Protein AF-Q7VMK7-F1 (afdb_monomer_lite)

Organism: Haemophilus ducreyi (strain 35000HP / ATCC 700724) (NCBI:txid233412)

Structure (mmCIF, N/CA/C/O backbone):
data_AF-Q7VMK7-F1
#
_entry.id   AF-Q7VMK7-F1
#
loop_
_atom_site.group_PDB
_atom_site.id
_atom_site.type_symbol
_atom_site.label_atom_id
_atom_site.label_alt_id
_atom_site.label_comp_id
_atom_site.label_asym_id
_atom_site.label_entity_id
_atom_site.label_seq_id
_atom_site.pdbx_PDB_ins_code
_atom_site.Cartn_x
_atom_site.Cartn_y
_atom_site.Cartn_z
_atom_site.occupancy
_atom_site.B_iso_or_equiv
_atom_site.auth_seq_id
_atom_site.auth_comp_id
_atom_site.auth_asym_id
_atom_site.auth_atom_id
_atom_site.pdbx_PDB_model_num
ATOM 1 N N . MET A 1 1 ? -11.223 -64.611 14.463 1.00 38.47 1 MET A N 1
ATOM 2 C CA . MET A 1 1 ? -10.515 -63.873 13.397 1.00 38.47 1 MET A CA 1
ATOM 3 C C . MET A 1 1 ? -10.892 -62.406 13.577 1.00 38.47 1 MET A C 1
ATOM 5 O O . MET A 1 1 ? -11.917 -61.985 13.067 1.00 38.47 1 MET A O 1
ATOM 9 N N . ASN A 1 2 ? -10.177 -61.688 14.452 1.00 36.56 2 ASN A N 1
ATOM 10 C CA . ASN A 1 2 ? -10.512 -60.306 14.821 1.00 36.56 2 ASN A CA 1
ATOM 11 C C . ASN A 1 2 ? -9.722 -59.344 13.937 1.00 36.56 2 ASN A C 1
ATOM 13 O O . ASN A 1 2 ? -8.493 -59.377 13.936 1.00 36.56 2 ASN A O 1
ATOM 17 N N . MET A 1 3 ? -10.445 -58.519 13.182 1.00 40.03 3 MET A N 1
ATOM 18 C CA . MET A 1 3 ? -9.878 -57.460 12.356 1.00 40.03 3 MET A CA 1
ATOM 19 C C . MET A 1 3 ? -9.396 -56.307 13.244 1.00 40.03 3 MET A C 1
ATOM 21 O O . MET A 1 3 ? -10.090 -55.886 14.168 1.00 40.03 3 MET A O 1
ATOM 25 N N . ILE A 1 4 ? -8.179 -55.840 12.978 1.00 44.00 4 ILE A N 1
ATOM 26 C CA . ILE A 1 4 ? -7.500 -54.766 13.705 1.00 44.00 4 ILE A CA 1
ATOM 27 C C . ILE A 1 4 ? -8.109 -53.423 13.272 1.00 44.00 4 ILE A C 1
ATOM 29 O O . ILE A 1 4 ? -8.175 -53.124 12.082 1.00 44.00 4 ILE A O 1
ATOM 33 N N . ASN A 1 5 ? -8.569 -52.639 14.252 1.00 46.84 5 ASN A N 1
ATOM 34 C CA . ASN A 1 5 ? -9.100 -51.284 14.084 1.00 46.84 5 ASN A CA 1
ATOM 35 C C . ASN A 1 5 ? -8.039 -50.321 13.515 1.00 46.84 5 ASN A C 1
ATOM 37 O O . ASN A 1 5 ? -6.875 -50.420 13.910 1.00 46.84 5 ASN A O 1
ATOM 41 N N . PRO A 1 6 ? -8.423 -49.336 12.678 1.00 48.19 6 PRO A N 1
ATOM 42 C CA . PRO A 1 6 ? -7.522 -48.259 12.297 1.00 48.19 6 PRO A CA 1
ATOM 43 C C . PRO A 1 6 ? -7.157 -47.454 13.546 1.00 48.19 6 PRO A C 1
ATOM 45 O O . PRO A 1 6 ? -8.021 -47.004 14.301 1.00 48.19 6 PRO A O 1
ATOM 48 N N . THR A 1 7 ? -5.859 -47.311 13.780 1.00 47.84 7 THR A N 1
ATOM 49 C CA . THR A 1 7 ? -5.267 -46.509 14.846 1.00 47.84 7 THR A CA 1
ATOM 50 C C . THR A 1 7 ? -5.794 -45.077 14.749 1.00 47.84 7 THR A C 1
ATOM 52 O O . THR A 1 7 ? -5.353 -44.296 13.909 1.00 47.84 7 THR A O 1
ATOM 55 N N . GLN A 1 8 ? -6.750 -44.721 15.612 1.00 54.94 8 GLN A N 1
ATOM 56 C CA . GLN A 1 8 ? -7.053 -43.326 15.917 1.00 54.94 8 GLN A CA 1
ATOM 57 C C . GLN A 1 8 ? -5.751 -42.683 16.397 1.00 54.94 8 GLN A C 1
ATOM 59 O O . GLN A 1 8 ? -5.203 -43.087 17.426 1.00 54.94 8 GLN A O 1
ATOM 64 N N . LEU A 1 9 ? -5.241 -41.713 15.637 1.00 48.72 9 LEU A N 1
ATOM 65 C CA . LEU A 1 9 ? -4.178 -40.827 16.093 1.00 48.72 9 LEU A CA 1
ATOM 66 C C . LEU A 1 9 ? -4.664 -40.173 17.391 1.00 48.72 9 LEU A C 1
ATOM 68 O O . LEU A 1 9 ? -5.548 -39.320 17.379 1.00 48.72 9 LEU A O 1
ATOM 72 N N . LYS A 1 10 ? -4.133 -40.627 18.529 1.00 48.53 10 LYS A N 1
ATOM 73 C CA . LYS A 1 10 ? -4.279 -39.918 19.798 1.00 48.53 10 LYS A CA 1
ATOM 74 C C . LYS A 1 10 ? -3.411 -38.675 19.703 1.00 48.53 10 LYS A C 1
ATOM 76 O O . LYS A 1 10 ? -2.210 -38.729 19.956 1.00 48.53 10 LYS A O 1
ATOM 81 N N . GLU A 1 11 ? -4.020 -37.574 19.294 1.00 57.44 11 GLU A N 1
ATOM 82 C CA . GLU A 1 11 ? -3.407 -36.264 19.431 1.00 57.44 11 GLU A CA 1
ATOM 83 C C . GLU A 1 11 ? -3.288 -35.943 20.924 1.00 57.44 11 GLU A C 1
ATOM 85 O O . GLU A 1 11 ? -4.256 -36.026 21.685 1.00 57.44 11 GLU A O 1
ATOM 90 N N . ASN A 1 12 ? -2.072 -35.630 21.362 1.00 62.25 12 ASN A N 1
ATOM 91 C CA . ASN A 1 12 ? -1.828 -35.153 22.715 1.00 62.25 12 ASN A CA 1
ATOM 92 C C . ASN A 1 12 ? -2.209 -33.670 22.802 1.00 62.25 12 ASN A C 1
ATOM 94 O O . ASN A 1 12 ? -1.981 -32.907 21.864 1.00 62.25 12 ASN A O 1
ATOM 98 N N . GLY A 1 13 ? -2.754 -33.255 23.947 1.00 42.34 13 GLY A N 1
ATOM 99 C CA . GLY A 1 13 ? -3.091 -31.855 24.196 1.00 42.34 13 GLY A CA 1
ATOM 100 C C . GLY A 1 13 ? -1.842 -30.971 24.236 1.00 42.34 13 GLY A C 1
ATOM 101 O O . GLY A 1 13 ? -0.972 -31.158 25.084 1.00 42.34 13 GLY A O 1
ATOM 102 N N . LEU A 1 14 ? -1.772 -29.993 23.334 1.00 60.25 14 LEU A N 1
ATOM 103 C CA . LEU A 1 14 ? -0.788 -28.912 23.341 1.00 60.25 14 LEU A CA 1
ATOM 104 C C . LEU A 1 14 ? -1.391 -27.699 24.064 1.00 60.25 14 LEU A C 1
ATOM 106 O O . LEU A 1 14 ? -2.393 -27.148 23.615 1.00 60.25 14 LEU A O 1
ATOM 110 N N . LEU A 1 15 ? -0.769 -27.258 25.159 1.00 43.56 15 LEU A N 1
ATOM 111 C CA . LEU A 1 15 ? -1.091 -25.983 25.805 1.00 43.56 15 LEU A CA 1
ATOM 112 C C . LEU A 1 15 ? -0.065 -24.929 25.377 1.00 43.56 15 LEU A C 1
ATOM 114 O O . LEU A 1 15 ? 1.077 -24.933 25.834 1.00 43.56 15 LEU A O 1
ATOM 118 N N . PHE A 1 16 ? -0.477 -24.031 24.484 1.00 66.06 16 PHE A N 1
ATOM 119 C CA . PHE A 1 16 ? 0.299 -22.858 24.087 1.00 66.06 16 PHE A CA 1
ATOM 120 C C . PHE A 1 16 ? -0.103 -21.661 24.959 1.00 66.06 16 PHE A C 1
ATOM 122 O O . PHE A 1 16 ? -1.234 -21.192 24.884 1.00 66.06 16 PHE A O 1
ATOM 129 N N . PHE A 1 17 ? 0.825 -21.168 25.784 1.00 61.97 17 PHE A N 1
ATOM 130 C CA . PHE A 1 17 ? 0.634 -19.998 26.660 1.00 61.97 1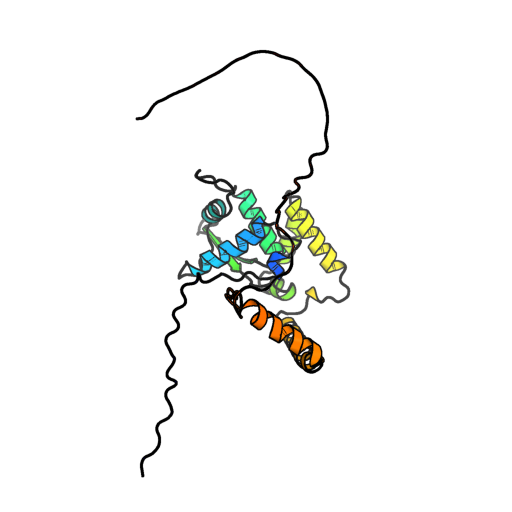7 PHE A CA 1
ATOM 131 C C . PHE A 1 17 ? 1.268 -18.710 26.101 1.00 61.97 17 PHE A C 1
ATOM 133 O O . PHE A 1 17 ? 1.400 -17.719 26.816 1.00 61.97 17 PHE A O 1
ATOM 140 N N . GLY A 1 18 ? 1.713 -18.724 24.842 1.00 66.25 18 GLY A N 1
ATOM 141 C CA . GLY A 1 18 ? 2.251 -17.541 24.177 1.00 66.25 18 GLY A CA 1
ATOM 142 C C . GLY A 1 18 ? 1.147 -16.677 23.568 1.00 66.25 18 GLY A C 1
ATOM 143 O O . GLY A 1 18 ? 0.042 -17.146 23.300 1.00 66.25 18 GLY A O 1
ATOM 144 N N . ASN A 1 19 ? 1.454 -15.413 23.289 1.00 66.44 19 ASN A N 1
ATOM 145 C CA . ASN A 1 19 ? 0.594 -14.610 22.426 1.00 66.44 19 ASN A CA 1
ATOM 146 C C . ASN A 1 19 ? 0.727 -15.116 20.984 1.00 66.44 19 ASN A C 1
ATOM 148 O O . ASN A 1 19 ? 1.837 -15.335 20.494 1.00 66.44 19 ASN A O 1
ATOM 152 N N . GLN A 1 20 ? -0.397 -15.287 20.289 1.00 64.12 20 GLN A N 1
ATOM 153 C CA . GLN A 1 20 ? -0.374 -15.507 18.847 1.00 64.12 20 GLN A CA 1
ATOM 154 C C . GLN A 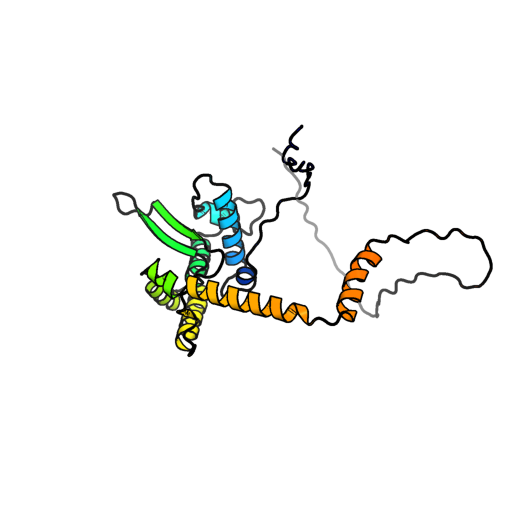1 20 ? 0.180 -14.242 18.184 1.00 64.12 20 GLN A C 1
ATOM 156 O O . GLN A 1 20 ? -0.415 -13.169 18.280 1.00 64.12 20 GLN A O 1
ATOM 161 N N . HIS A 1 21 ? 1.341 -14.356 17.544 1.00 68.38 21 HIS A N 1
ATOM 162 C CA . HIS A 1 21 ? 1.949 -13.231 16.847 1.00 68.38 21 HIS A CA 1
ATOM 163 C C . HIS A 1 21 ? 1.364 -13.093 15.446 1.00 68.38 21 HIS A C 1
ATOM 165 O O . HIS A 1 21 ? 1.258 -14.062 14.692 1.00 68.38 21 HIS A O 1
ATOM 171 N N . GLU A 1 22 ? 1.029 -11.861 15.084 1.00 72.06 22 GLU A N 1
ATOM 172 C CA . GLU A 1 22 ? 0.720 -11.517 13.707 1.00 72.06 22 GLU A CA 1
ATOM 173 C C . GLU A 1 22 ? 2.005 -11.463 12.884 1.00 72.06 22 GLU A C 1
ATOM 175 O O . GLU A 1 22 ? 2.965 -10.781 13.244 1.00 72.06 22 GLU A O 1
ATOM 180 N N . THR A 1 23 ? 2.025 -12.174 11.757 1.00 82.19 23 THR A N 1
ATOM 181 C CA . THR A 1 23 ? 3.134 -12.093 10.806 1.00 82.19 23 THR A CA 1
ATOM 182 C C . THR A 1 23 ? 2.927 -10.932 9.840 1.00 82.19 23 THR A C 1
ATOM 184 O O . THR A 1 23 ? 1.817 -10.662 9.355 1.00 82.19 23 THR A O 1
ATOM 187 N N . VAL A 1 24 ? 4.031 -10.252 9.540 1.00 87.25 24 VAL A N 1
ATOM 188 C CA . VAL A 1 24 ? 4.088 -9.127 8.608 1.00 87.25 24 VAL A CA 1
ATOM 189 C C . VAL A 1 24 ? 4.942 -9.537 7.408 1.00 87.25 24 VAL A C 1
ATOM 191 O O . VAL A 1 24 ? 6.021 -10.095 7.617 1.00 87.25 24 VAL A O 1
ATOM 194 N N . PRO A 1 25 ? 4.505 -9.274 6.163 1.00 92.62 25 PRO A N 1
ATOM 195 C CA . PRO A 1 25 ? 5.301 -9.580 4.984 1.00 92.62 25 PRO A CA 1
ATOM 196 C C . PRO A 1 25 ? 6.658 -8.879 5.045 1.00 92.62 25 PRO A C 1
ATOM 198 O O . PRO A 1 25 ? 6.736 -7.657 5.180 1.00 92.62 25 PRO A O 1
ATOM 201 N N . THR A 1 26 ? 7.745 -9.633 4.888 1.00 92.12 26 THR A N 1
ATOM 202 C CA . THR A 1 26 ? 9.109 -9.083 4.867 1.00 92.12 26 THR A CA 1
ATOM 203 C C . THR A 1 26 ? 9.252 -7.995 3.801 1.00 92.12 26 THR A C 1
ATOM 205 O O . THR A 1 26 ? 9.859 -6.955 4.043 1.00 92.12 26 THR A O 1
ATOM 208 N N . ARG A 1 27 ? 8.604 -8.181 2.643 1.00 93.25 27 ARG A N 1
ATOM 209 C CA . ARG A 1 27 ? 8.592 -7.196 1.557 1.00 93.25 27 ARG A CA 1
ATOM 210 C C . ARG A 1 27 ? 7.919 -5.879 1.952 1.00 93.25 27 ARG A C 1
ATOM 212 O O . ARG A 1 27 ? 8.389 -4.839 1.518 1.00 93.25 27 ARG A O 1
ATOM 219 N N . LEU A 1 28 ? 6.890 -5.902 2.806 1.00 95.88 28 LEU A N 1
ATOM 220 C CA . LEU A 1 28 ? 6.255 -4.686 3.334 1.00 95.88 28 LEU A CA 1
ATOM 221 C C . LEU A 1 28 ? 7.228 -3.922 4.235 1.00 95.88 28 LEU A C 1
ATOM 223 O O . LEU A 1 28 ? 7.352 -2.702 4.137 1.00 95.88 28 LEU A O 1
ATOM 227 N N . LEU A 1 29 ? 7.934 -4.642 5.114 1.00 94.06 29 LEU A N 1
ATOM 228 C CA . LEU A 1 29 ? 8.892 -4.049 6.051 1.00 94.06 29 LEU A CA 1
ATOM 229 C C . LEU A 1 29 ? 10.021 -3.318 5.315 1.00 94.06 29 LEU A C 1
ATOM 231 O O . LEU A 1 29 ? 10.412 -2.222 5.727 1.00 94.06 29 LEU A O 1
ATOM 235 N N . PHE A 1 30 ? 10.483 -3.884 4.200 1.00 94.56 30 PHE A N 1
ATOM 236 C CA . PHE A 1 30 ? 11.569 -3.334 3.387 1.00 94.56 30 PHE A CA 1
ATOM 237 C C . PHE A 1 30 ? 11.114 -2.535 2.165 1.00 94.56 30 PHE A C 1
ATOM 239 O O . PHE A 1 30 ? 11.966 -2.095 1.400 1.00 94.56 30 PHE A O 1
ATOM 246 N N . ASP A 1 31 ? 9.812 -2.298 1.985 1.00 95.38 31 ASP A N 1
ATOM 247 C CA . ASP A 1 31 ? 9.329 -1.467 0.884 1.00 95.38 31 ASP A CA 1
ATOM 248 C C . ASP A 1 31 ? 9.877 -0.033 1.050 1.00 95.38 31 ASP A C 1
ATOM 250 O O . ASP A 1 31 ? 9.579 0.614 2.071 1.00 95.38 31 ASP A O 1
ATOM 254 N N . PRO A 1 32 ? 10.711 0.462 0.112 1.00 94.38 32 PRO A N 1
ATOM 255 C CA . PRO A 1 32 ? 11.332 1.778 0.222 1.00 94.38 32 PRO A CA 1
ATOM 256 C C . PRO A 1 32 ? 10.348 2.917 -0.081 1.00 94.38 32 PRO A C 1
ATOM 258 O O . PRO A 1 32 ? 10.617 4.063 0.274 1.00 94.38 32 PRO A O 1
ATOM 261 N N . TYR A 1 33 ? 9.205 2.620 -0.706 1.00 96.25 33 TYR A N 1
ATOM 262 C CA . TYR A 1 33 ? 8.181 3.601 -1.071 1.00 96.25 33 TYR A CA 1
ATOM 263 C C . TYR A 1 33 ? 7.172 3.850 0.050 1.00 96.25 33 TYR A C 1
ATOM 265 O O . TYR A 1 33 ? 6.413 4.823 0.014 1.00 96.25 33 TYR A O 1
ATOM 273 N N . LEU A 1 34 ? 7.158 2.985 1.067 1.00 97.62 34 LEU A N 1
ATOM 274 C CA . LEU A 1 34 ? 6.267 3.102 2.210 1.00 97.62 34 LEU A CA 1
ATOM 275 C C . LEU A 1 34 ? 6.935 3.801 3.393 1.00 97.62 34 LEU A C 1
ATOM 277 O O . LEU A 1 34 ? 8.003 3.417 3.872 1.00 97.62 34 LEU A O 1
ATOM 281 N N . THR A 1 35 ? 6.224 4.777 3.957 1.00 96.62 35 THR A N 1
ATOM 282 C CA . THR A 1 35 ? 6.576 5.351 5.262 1.00 96.62 35 THR A CA 1
ATOM 283 C C . THR A 1 35 ? 6.350 4.332 6.382 1.00 96.62 35 THR A C 1
ATOM 285 O O . THR A 1 35 ? 5.517 3.431 6.255 1.00 96.62 35 THR A O 1
ATOM 288 N N . SER A 1 36 ? 7.008 4.513 7.533 1.00 96.06 36 SER A N 1
ATOM 289 C CA . SER A 1 36 ? 6.755 3.690 8.731 1.00 96.06 36 SER A CA 1
ATOM 290 C C . SER A 1 36 ? 5.274 3.678 9.120 1.00 96.06 36 SER A C 1
ATOM 292 O O . SER A 1 36 ? 4.737 2.644 9.506 1.00 96.06 36 SER A O 1
ATOM 294 N N . ARG A 1 37 ? 4.582 4.809 8.929 1.00 96.06 37 ARG A N 1
ATOM 295 C CA . ARG A 1 37 ? 3.141 4.921 9.168 1.00 96.06 37 ARG A CA 1
ATOM 296 C C . ARG A 1 37 ? 2.320 4.082 8.198 1.00 96.06 37 ARG A C 1
ATOM 298 O O . ARG A 1 37 ? 1.362 3.457 8.628 1.00 96.06 37 ARG A O 1
ATOM 305 N N . ALA A 1 38 ? 2.681 4.041 6.916 1.00 97.38 38 ALA A N 1
ATOM 306 C CA . ALA A 1 38 ? 1.988 3.198 5.944 1.00 97.38 38 ALA A CA 1
ATOM 307 C C . ALA A 1 38 ? 2.189 1.705 6.237 1.00 97.38 38 ALA A C 1
ATOM 309 O O . ALA A 1 38 ? 1.228 0.940 6.192 1.00 97.38 38 ALA A O 1
ATOM 310 N N . LYS A 1 39 ? 3.399 1.312 6.653 1.00 97.06 39 LYS A N 1
ATOM 311 C CA . LYS A 1 39 ? 3.696 -0.055 7.112 1.00 97.06 39 LYS A CA 1
ATOM 312 C C . LYS A 1 39 ? 2.878 -0.426 8.353 1.00 97.06 39 LYS A C 1
ATOM 314 O O . LYS A 1 39 ? 2.342 -1.529 8.423 1.00 97.06 39 LYS A O 1
ATOM 319 N N . LEU A 1 40 ? 2.750 0.491 9.314 1.00 95.62 40 LEU A N 1
ATOM 320 C CA . LEU A 1 40 ? 1.905 0.307 10.498 1.00 95.62 40 LEU A CA 1
ATOM 321 C C . LEU A 1 40 ? 0.413 0.255 10.130 1.00 95.62 40 LEU A C 1
ATOM 323 O O . LEU A 1 40 ? -0.314 -0.602 10.623 1.00 95.62 40 LEU A O 1
ATOM 327 N N . ALA A 1 41 ? -0.041 1.125 9.227 1.00 96.00 41 ALA A N 1
ATOM 328 C CA . ALA A 1 41 ? -1.424 1.160 8.764 1.00 96.00 41 ALA A CA 1
ATOM 329 C C . ALA A 1 41 ? -1.840 -0.160 8.125 1.00 96.00 41 ALA A C 1
ATOM 331 O O . ALA A 1 41 ? -2.890 -0.684 8.478 1.00 96.00 41 ALA A O 1
ATOM 332 N N . TRP A 1 42 ? -1.005 -0.734 7.258 1.00 96.44 42 TRP A N 1
ATOM 333 C CA . TRP A 1 42 ? -1.266 -2.047 6.672 1.00 96.44 42 TRP A CA 1
ATOM 334 C C . TRP A 1 42 ? -1.466 -3.125 7.752 1.00 96.44 42 TRP A C 1
ATOM 336 O O . TRP A 1 42 ? -2.445 -3.869 7.709 1.00 96.44 42 TRP A O 1
ATOM 346 N N . GLN A 1 43 ? -0.597 -3.157 8.771 1.00 94.00 43 GLN A N 1
ATOM 347 C CA . GLN A 1 43 ? -0.685 -4.127 9.873 1.00 94.00 43 GLN A CA 1
ATOM 348 C C . GLN A 1 43 ? -1.975 -3.958 10.681 1.00 94.00 43 GLN A C 1
ATOM 350 O O . GLN A 1 43 ? -2.658 -4.938 10.975 1.00 94.00 43 GLN A O 1
ATOM 355 N N . LEU A 1 44 ? -2.341 -2.715 11.000 1.00 91.50 44 LEU A N 1
ATOM 356 C CA . LEU A 1 44 ? -3.548 -2.410 11.768 1.00 91.50 44 LEU A CA 1
ATOM 357 C C . LEU A 1 44 ? -4.826 -2.666 10.962 1.00 91.50 44 LEU A C 1
ATOM 359 O O . LEU A 1 44 ? -5.807 -3.140 11.530 1.00 91.50 44 LEU A O 1
ATOM 363 N N . ILE A 1 45 ? -4.819 -2.421 9.648 1.00 91.00 45 ILE A N 1
ATOM 364 C CA . ILE A 1 45 ? -5.927 -2.785 8.755 1.00 91.00 45 ILE A CA 1
ATOM 365 C C . ILE A 1 45 ? -6.098 -4.306 8.736 1.00 91.00 45 ILE A C 1
ATOM 367 O O . ILE A 1 45 ? -7.212 -4.777 8.946 1.00 91.00 45 ILE A O 1
ATOM 371 N N . LYS A 1 46 ? -5.014 -5.078 8.557 1.00 90.44 46 LYS A N 1
ATOM 372 C CA . LYS A 1 46 ? -5.053 -6.552 8.595 1.00 90.44 46 LYS A CA 1
ATOM 373 C C . LYS A 1 46 ? -5.596 -7.070 9.926 1.00 90.44 46 LYS A C 1
ATOM 375 O O . LYS A 1 46 ? -6.473 -7.929 9.935 1.00 90.44 46 LYS A O 1
ATOM 380 N N . TYR A 1 47 ? -5.097 -6.531 11.038 1.00 85.44 47 TYR A N 1
ATOM 381 C CA . TYR A 1 47 ? -5.560 -6.880 12.380 1.00 85.44 47 TYR A CA 1
ATOM 382 C C . TYR A 1 47 ? -7.062 -6.601 12.541 1.00 85.44 47 TYR A C 1
ATOM 384 O O . TYR A 1 47 ? -7.828 -7.481 12.929 1.00 85.44 47 TYR A O 1
ATOM 392 N N . LYS A 1 48 ? -7.514 -5.401 12.163 1.00 81.00 48 LYS A N 1
ATOM 393 C CA . LYS A 1 48 ? -8.925 -5.014 12.275 1.00 81.00 48 LYS A CA 1
ATOM 394 C C . LYS A 1 48 ? -9.842 -5.809 11.351 1.00 81.00 48 LYS A C 1
ATOM 396 O O . LYS A 1 48 ? -10.934 -6.175 11.773 1.00 81.00 48 LYS A O 1
ATOM 401 N N . ALA A 1 49 ? -9.398 -6.146 10.142 1.00 77.88 49 ALA A N 1
ATOM 402 C CA . ALA A 1 49 ? -10.158 -6.990 9.224 1.00 77.88 49 ALA A CA 1
ATOM 403 C C . ALA A 1 49 ? -10.471 -8.378 9.818 1.00 77.88 49 ALA A C 1
ATOM 405 O O . ALA A 1 49 ? -11.505 -8.950 9.490 1.00 77.88 49 ALA A O 1
ATOM 406 N N . ARG A 1 50 ? -9.620 -8.897 10.719 1.00 73.12 50 ARG A N 1
ATOM 407 C CA . ARG A 1 50 ? -9.867 -10.152 11.453 1.00 73.12 50 ARG A CA 1
ATOM 408 C C . ARG A 1 50 ? -10.855 -9.992 12.607 1.00 73.12 50 ARG A C 1
ATOM 410 O O . ARG A 1 50 ? -11.630 -10.908 12.863 1.00 73.12 50 ARG A O 1
ATOM 417 N N . GLU A 1 51 ? -10.837 -8.854 13.304 1.00 67.88 51 GLU A N 1
ATOM 418 C CA . GLU A 1 51 ? -11.784 -8.580 14.398 1.00 67.88 51 GLU A CA 1
ATOM 419 C C . GLU A 1 51 ? -13.226 -8.416 13.890 1.00 67.88 51 GLU A C 1
ATOM 421 O O . GLU A 1 51 ? -14.182 -8.793 14.573 1.00 67.88 51 GLU A O 1
ATOM 426 N N . PHE A 1 52 ? -13.410 -7.871 12.685 1.00 58.72 52 PHE A N 1
ATOM 427 C CA . PHE A 1 52 ? -14.734 -7.709 12.098 1.00 58.72 52 PHE A CA 1
ATOM 428 C C . PHE A 1 52 ? -15.193 -9.011 11.431 1.00 58.72 52 PHE A C 1
ATOM 430 O O . PHE A 1 52 ? -14.696 -9.384 10.373 1.00 58.72 52 PHE A O 1
ATOM 437 N N . LYS A 1 53 ? -16.232 -9.657 11.986 1.00 50.03 53 LYS A N 1
ATOM 438 C CA . LYS A 1 53 ? -16.902 -10.847 11.402 1.00 50.03 53 LYS A CA 1
ATOM 439 C C . LYS A 1 53 ? -17.398 -10.654 9.956 1.00 50.03 53 LYS A C 1
ATOM 441 O O . LYS A 1 53 ? -17.810 -11.613 9.316 1.00 50.03 53 LYS A O 1
ATOM 446 N N . THR A 1 54 ? -17.382 -9.420 9.462 1.00 53.19 54 THR A N 1
ATOM 447 C CA . THR A 1 54 ? -17.843 -8.988 8.141 1.00 53.19 54 THR A CA 1
ATOM 448 C C . THR A 1 54 ? -16.718 -8.508 7.217 1.00 53.19 54 THR A C 1
ATOM 450 O O . THR A 1 54 ? -17.015 -8.065 6.114 1.00 53.19 54 THR A O 1
ATOM 453 N N . GLY A 1 55 ? -15.442 -8.559 7.631 1.00 60.31 55 GLY A N 1
ATOM 454 C CA . GLY A 1 55 ? -14.319 -8.111 6.792 1.00 60.31 55 GLY A CA 1
ATOM 455 C C . GLY A 1 55 ? -14.359 -6.617 6.439 1.00 60.31 55 GLY A C 1
ATOM 456 O O . GLY A 1 55 ? -13.825 -6.205 5.412 1.00 60.31 55 GLY A O 1
ATOM 457 N N . LEU A 1 56 ? -15.024 -5.796 7.260 1.00 68.88 56 LEU A N 1
ATOM 458 C CA . LEU A 1 56 ? -15.197 -4.370 6.988 1.00 68.88 56 LEU A CA 1
ATOM 459 C C . LEU A 1 56 ? -13.882 -3.603 7.152 1.00 68.88 56 LEU A C 1
ATOM 461 O O . LEU A 1 56 ? -13.149 -3.772 8.128 1.00 68.88 56 LEU A O 1
ATOM 465 N N . PHE A 1 57 ? -13.621 -2.703 6.207 1.00 80.88 57 PHE A N 1
ATOM 466 C CA . PHE A 1 57 ? -12.473 -1.809 6.267 1.00 80.88 57 PHE A CA 1
ATOM 467 C C . PHE A 1 57 ? -12.657 -0.753 7.380 1.00 80.88 57 PHE A C 1
ATOM 469 O O . PHE A 1 57 ? -13.743 -0.175 7.492 1.00 80.88 57 PHE A O 1
ATOM 476 N N . PRO A 1 58 ? -11.627 -0.448 8.199 1.00 83.88 58 PRO A N 1
ATOM 477 C CA . PRO A 1 58 ? -11.744 0.555 9.257 1.00 83.88 58 PRO A CA 1
ATOM 478 C C . PRO A 1 58 ? -12.049 1.955 8.705 1.00 83.88 58 PRO A C 1
ATOM 480 O O . PRO A 1 58 ? -11.441 2.398 7.731 1.00 83.88 58 PRO A O 1
ATOM 483 N N . SER A 1 59 ? -12.947 2.701 9.357 1.00 84.38 59 SER A N 1
ATOM 484 C CA . SER A 1 59 ? -13.247 4.077 8.939 1.00 84.38 59 SER A CA 1
ATOM 485 C C . SER A 1 59 ? -12.027 4.996 9.082 1.00 84.38 59 SER A C 1
ATOM 487 O O . SER A 1 59 ? -11.124 4.743 9.885 1.00 84.38 59 SER A O 1
ATOM 489 N N . TYR A 1 60 ? -12.010 6.114 8.348 1.00 88.44 60 TYR A N 1
ATOM 490 C CA . TYR A 1 60 ? -10.914 7.086 8.441 1.00 88.44 60 TYR A CA 1
ATOM 491 C C . TYR A 1 60 ? -10.698 7.637 9.850 1.00 88.44 60 TYR A C 1
ATOM 493 O O . TYR A 1 60 ? -9.559 7.897 10.229 1.00 88.44 60 TYR A O 1
ATOM 501 N N . ASP A 1 61 ? -11.760 7.779 10.641 1.00 86.50 61 ASP A N 1
ATOM 502 C CA . ASP A 1 61 ? -11.640 8.269 12.012 1.00 86.50 61 ASP A CA 1
ATOM 503 C C . ASP A 1 61 ? -11.072 7.194 12.952 1.00 86.50 61 ASP A C 1
ATOM 505 O O . ASP A 1 61 ? -10.373 7.535 13.908 1.00 86.50 61 ASP A O 1
ATOM 509 N N . ILE A 1 62 ? -11.326 5.907 12.681 1.00 88.25 62 ILE A N 1
ATOM 510 C CA . ILE A 1 62 ? -10.700 4.787 13.400 1.00 88.25 62 ILE A CA 1
ATOM 511 C C . ILE A 1 62 ? -9.224 4.677 13.020 1.00 88.25 62 ILE A C 1
ATOM 513 O O . ILE A 1 62 ? -8.377 4.636 13.908 1.00 88.25 62 ILE A O 1
ATOM 517 N N . LEU A 1 63 ? -8.889 4.718 11.727 1.00 89.88 63 LEU A N 1
ATOM 518 C CA . LEU A 1 63 ? -7.492 4.751 11.281 1.00 89.88 63 LEU A CA 1
ATOM 519 C C . LEU A 1 63 ? -6.749 5.959 11.849 1.00 89.88 63 LEU A C 1
ATOM 521 O O . LEU A 1 63 ? -5.606 5.832 12.271 1.00 89.88 63 LEU A O 1
ATOM 525 N N . GLY A 1 64 ? -7.402 7.120 11.910 1.00 91.62 64 GLY A N 1
ATOM 526 C CA . GLY A 1 64 ? -6.817 8.320 12.489 1.00 91.62 64 GLY A CA 1
ATOM 527 C C . GLY A 1 64 ? -6.484 8.172 13.974 1.00 91.62 64 GLY A C 1
ATOM 528 O O . GLY A 1 64 ? -5.468 8.697 14.416 1.00 91.62 64 GLY A O 1
ATOM 529 N N . GLN A 1 65 ? -7.301 7.444 14.738 1.00 89.69 65 GLN A N 1
ATOM 530 C CA . GLN A 1 65 ? -7.019 7.126 16.143 1.00 89.69 65 GLN A CA 1
ATOM 531 C C . GLN A 1 65 ? -5.881 6.112 16.268 1.00 89.69 65 GLN A C 1
ATOM 533 O O . GLN A 1 65 ? -4.943 6.329 17.025 1.00 89.69 65 GLN A O 1
ATOM 538 N N . LEU A 1 66 ? -5.940 5.039 15.479 1.00 88.94 66 LEU A N 1
ATOM 539 C CA . LEU A 1 66 ? -4.965 3.949 15.497 1.00 88.94 66 LEU A CA 1
ATOM 540 C C . LEU A 1 66 ? -3.556 4.380 15.057 1.00 88.94 66 LEU A C 1
ATOM 542 O O . LEU A 1 66 ? -2.572 3.820 15.524 1.00 88.94 66 LEU A O 1
ATOM 546 N N . LEU A 1 67 ? -3.459 5.361 14.158 1.00 91.56 67 LEU A N 1
ATOM 547 C CA . LEU A 1 67 ? -2.197 5.884 13.617 1.00 91.56 67 LEU A CA 1
ATOM 548 C C . LEU A 1 67 ? -1.722 7.167 14.310 1.00 91.56 67 LEU A C 1
ATOM 550 O O . LEU A 1 67 ? -0.826 7.842 13.801 1.00 91.56 67 LEU A O 1
ATOM 554 N N . SER A 1 68 ? -2.370 7.561 15.404 1.00 90.56 68 SER A N 1
ATOM 555 C CA . SER A 1 68 ? -1.999 8.758 16.147 1.00 90.56 68 SER A CA 1
ATOM 556 C C . SER A 1 68 ? -0.795 8.488 17.042 1.00 90.56 68 SER A C 1
ATOM 558 O O . SER A 1 68 ? -0.809 7.562 17.845 1.00 90.56 68 SER A O 1
ATOM 560 N N . ASP A 1 69 ? 0.206 9.363 16.972 1.00 85.06 69 ASP A N 1
ATOM 561 C CA . ASP A 1 69 ? 1.378 9.314 17.856 1.00 85.06 69 ASP A CA 1
ATOM 562 C C . ASP A 1 69 ? 1.097 9.963 19.235 1.00 85.06 69 ASP A C 1
ATOM 564 O O . ASP A 1 69 ? 1.977 10.048 20.090 1.00 85.06 69 ASP A O 1
ATOM 568 N N . LYS A 1 70 ? -0.124 10.472 19.465 1.00 80.62 70 LYS A N 1
ATOM 569 C CA . LYS A 1 70 ? -0.516 11.132 20.720 1.00 80.62 70 LYS A CA 1
ATOM 570 C C . LYS A 1 70 ? -0.982 10.099 21.745 1.00 80.62 70 LYS A C 1
ATOM 572 O O . LYS A 1 70 ? -2.046 9.510 21.593 1.00 80.62 70 LYS A O 1
ATOM 577 N N . THR A 1 71 ? -0.230 9.934 22.828 1.00 67.06 71 THR A N 1
ATOM 578 C CA . THR A 1 71 ? -0.608 9.074 23.959 1.00 67.06 71 THR A CA 1
ATOM 579 C C . THR A 1 71 ? -1.543 9.810 24.935 1.00 67.06 71 THR A C 1
ATOM 581 O O . THR A 1 71 ? -1.256 10.949 25.296 1.00 67.06 71 THR A O 1
ATOM 584 N N . TYR A 1 72 ? -2.622 9.158 25.397 1.00 59.59 72 TYR A N 1
ATOM 585 C CA . TYR A 1 72 ? -3.548 9.598 26.472 1.00 59.59 72 TYR A CA 1
ATOM 586 C C . TYR A 1 72 ? -4.426 10.842 26.230 1.00 59.59 72 TYR A C 1
ATOM 588 O O . TYR A 1 72 ? -5.267 11.161 27.066 1.00 59.59 72 TYR A O 1
ATOM 596 N N . ALA A 1 73 ? -4.305 11.511 25.085 1.00 59.81 73 ALA A N 1
ATOM 597 C CA . ALA A 1 73 ? -5.281 12.496 24.616 1.00 59.81 73 ALA A CA 1
ATOM 598 C C . ALA A 1 73 ? -6.088 11.886 23.462 1.00 59.81 73 ALA A C 1
ATOM 600 O O . ALA A 1 73 ? -5.531 11.095 22.704 1.00 59.81 73 ALA A O 1
ATOM 601 N N . GLU A 1 74 ? -7.347 12.293 23.253 1.00 68.81 74 GLU A N 1
ATOM 602 C CA . GLU A 1 74 ? -8.182 11.924 22.084 1.00 68.81 74 GLU A CA 1
ATOM 603 C C . GLU A 1 74 ? -7.640 12.479 20.742 1.00 68.81 74 GLU A C 1
ATOM 605 O O . GLU A 1 74 ? -8.370 12.875 19.831 1.00 68.81 74 GLU A O 1
ATOM 610 N N . GLY A 1 75 ? -6.321 12.574 20.611 1.00 73.88 75 GLY A N 1
ATOM 611 C CA . GLY A 1 75 ? -5.637 13.031 19.430 1.00 73.88 75 GLY A CA 1
ATOM 612 C C . GLY A 1 75 ? -5.843 12.048 18.294 1.00 73.88 75 GLY A C 1
ATOM 613 O O . GLY A 1 75 ? -5.436 10.895 18.385 1.00 73.88 75 GLY A O 1
ATOM 614 N N . LYS A 1 76 ? -6.419 12.534 17.198 1.00 86.06 76 LYS A N 1
ATOM 615 C CA . LYS A 1 76 ? -6.535 11.791 15.944 1.00 86.06 76 LYS A CA 1
ATOM 616 C C . LYS A 1 76 ? -5.548 12.352 14.933 1.00 86.06 76 LYS A C 1
ATOM 618 O O . LYS A 1 76 ? -5.355 13.569 14.844 1.00 86.06 76 LYS A O 1
ATOM 623 N N . LEU A 1 77 ? -4.949 11.467 14.148 1.00 92.25 77 LEU A N 1
ATOM 624 C CA . LEU A 1 77 ? -4.240 11.847 12.939 1.00 92.25 77 LEU A CA 1
ATOM 625 C C . LEU A 1 77 ? -5.217 12.553 11.987 1.00 92.25 77 LEU A C 1
ATOM 627 O O . LEU A 1 77 ? -6.387 12.177 11.882 1.00 92.25 77 LEU A O 1
ATOM 631 N N . SER A 1 78 ? -4.750 13.586 11.288 1.00 92.88 78 SER A N 1
ATOM 632 C CA . SER A 1 78 ? -5.616 14.321 10.367 1.00 92.88 78 SER A CA 1
ATOM 633 C C . SER A 1 78 ? -6.085 13.423 9.222 1.00 92.88 78 SER A C 1
ATOM 635 O O . SER A 1 78 ? -5.326 12.593 8.714 1.00 92.88 78 SER A O 1
ATOM 637 N N . ARG A 1 79 ? -7.318 13.639 8.744 1.00 92.00 79 ARG A N 1
ATOM 638 C CA . ARG A 1 79 ? -7.848 12.908 7.581 1.00 92.00 79 ARG A CA 1
ATOM 639 C C . ARG A 1 79 ? -6.934 13.026 6.361 1.00 92.00 79 ARG A C 1
ATOM 641 O O . ARG A 1 79 ? -6.752 12.043 5.660 1.00 92.00 79 ARG A O 1
ATOM 648 N N . LYS A 1 80 ? -6.278 14.179 6.166 1.00 94.31 80 LYS A N 1
ATOM 649 C CA . LYS A 1 80 ? -5.268 14.377 5.112 1.00 94.31 80 LYS A CA 1
ATOM 650 C C . LYS A 1 80 ? -4.131 13.354 5.209 1.00 94.31 80 LYS A C 1
ATOM 652 O O . LYS A 1 80 ? -3.774 12.752 4.204 1.00 94.31 80 LYS A O 1
ATOM 657 N N . LEU A 1 81 ? -3.570 13.157 6.402 1.00 95.19 81 LEU A N 1
ATOM 658 C CA . LEU A 1 81 ? -2.482 12.204 6.635 1.00 95.19 81 LEU A CA 1
ATOM 659 C C . LEU A 1 81 ? -2.955 10.751 6.515 1.00 95.19 81 LEU A C 1
ATOM 661 O O . LEU A 1 81 ? -2.224 9.917 5.984 1.00 95.19 81 LEU A O 1
ATOM 665 N N . VAL A 1 82 ? -4.182 10.444 6.943 1.00 95.56 82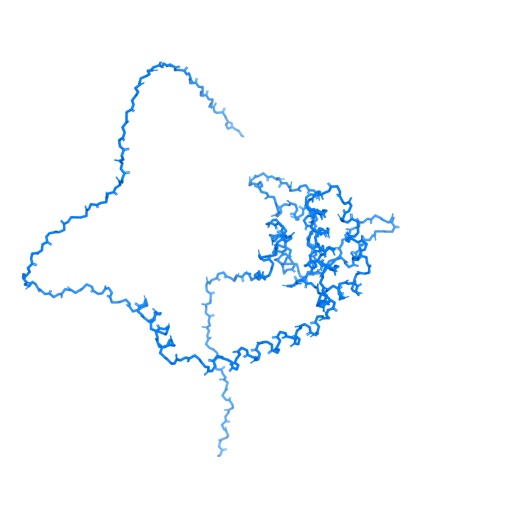 VAL A N 1
ATOM 666 C CA . VAL A 1 82 ? -4.772 9.113 6.735 1.00 95.56 82 VAL A CA 1
ATOM 667 C C . VAL A 1 82 ? -4.960 8.836 5.238 1.00 95.56 82 VAL A C 1
ATOM 669 O O . VAL A 1 82 ? -4.524 7.797 4.750 1.00 95.56 82 VAL A O 1
ATOM 672 N N . SER A 1 83 ? -5.520 9.786 4.484 1.00 95.00 83 SER A N 1
ATOM 673 C CA . SER A 1 83 ? -5.664 9.691 3.027 1.00 95.00 83 SER A CA 1
ATOM 674 C C . SER A 1 83 ? -4.319 9.555 2.317 1.00 95.00 83 SER A C 1
ATOM 676 O O . SER A 1 83 ? -4.186 8.695 1.457 1.00 95.00 83 SER A O 1
ATOM 678 N N . GLN A 1 84 ? -3.306 10.334 2.707 1.00 97.31 84 GLN A N 1
ATOM 679 C CA . GLN A 1 84 ? -1.942 10.194 2.188 1.00 97.31 84 GLN A CA 1
ATOM 680 C C . GLN A 1 84 ? -1.395 8.779 2.443 1.00 97.31 84 GLN A C 1
ATOM 682 O O . GLN A 1 84 ? -0.820 8.162 1.552 1.00 97.31 84 GLN A O 1
ATOM 687 N N . THR A 1 85 ? -1.618 8.244 3.645 1.00 97.69 85 THR A N 1
ATOM 688 C CA . THR A 1 85 ? -1.162 6.904 4.037 1.00 97.69 85 THR A CA 1
ATOM 689 C C . THR A 1 85 ? -1.822 5.812 3.189 1.00 97.69 85 THR A C 1
ATOM 691 O O . THR A 1 85 ? -1.123 4.942 2.671 1.00 97.69 85 THR A O 1
ATOM 694 N N . LEU A 1 86 ? -3.144 5.876 2.984 1.00 96.81 86 LEU A N 1
ATOM 695 C CA . LEU A 1 86 ? -3.846 4.929 2.108 1.00 96.81 86 LEU A CA 1
ATOM 696 C C . LEU A 1 86 ? -3.476 5.104 0.634 1.00 96.81 86 LEU A C 1
ATOM 698 O O . LEU A 1 86 ? -3.466 4.130 -0.112 1.00 96.81 86 LEU A O 1
ATOM 702 N N . LEU A 1 87 ? -3.182 6.330 0.201 1.00 97.62 87 LEU A N 1
ATOM 703 C CA . LEU A 1 87 ? -2.740 6.597 -1.162 1.00 97.62 87 LEU A CA 1
ATOM 704 C C . LEU A 1 87 ? -1.376 5.953 -1.429 1.00 97.62 87 LEU A C 1
ATOM 706 O O . LEU A 1 87 ? -1.212 5.308 -2.455 1.00 97.62 87 LEU A O 1
ATOM 710 N N . LEU A 1 88 ? -0.429 6.037 -0.489 1.00 98.38 88 LEU A N 1
ATOM 711 C CA . LEU A 1 88 ? 0.861 5.350 -0.614 1.00 98.38 88 LEU A CA 1
ATOM 712 C C . LEU A 1 88 ? 0.698 3.829 -0.717 1.00 98.38 88 LEU A C 1
ATOM 714 O O . LEU A 1 88 ? 1.324 3.221 -1.581 1.00 98.38 88 LEU A O 1
ATOM 718 N N . LEU A 1 89 ? -0.170 3.225 0.102 1.00 98.12 89 LEU A N 1
ATOM 719 C CA . LEU A 1 89 ? -0.481 1.791 0.012 1.00 98.12 89 LEU A CA 1
ATOM 720 C C . LEU A 1 89 ? -1.104 1.408 -1.340 1.00 98.12 89 LEU A C 1
ATOM 722 O O . LEU A 1 89 ? -0.810 0.333 -1.858 1.00 98.12 89 LEU A O 1
ATOM 726 N N . GLN A 1 90 ? -1.925 2.286 -1.925 1.00 97.38 90 GLN A N 1
ATOM 727 C CA . GLN A 1 90 ? -2.503 2.064 -3.252 1.00 97.38 90 GLN A CA 1
ATOM 728 C C . GLN A 1 90 ? -1.477 2.182 -4.374 1.00 97.38 90 GLN A C 1
ATOM 730 O O . GLN A 1 90 ? -1.401 1.303 -5.227 1.00 97.38 90 GLN A O 1
ATOM 735 N N . LEU A 1 91 ? -0.639 3.221 -4.358 1.00 97.62 91 LEU A N 1
ATOM 736 C CA . LEU A 1 91 ? 0.408 3.410 -5.368 1.00 97.62 91 LEU A CA 1
ATOM 737 C C . LEU A 1 91 ? 1.367 2.217 -5.410 1.00 97.62 91 LEU A C 1
ATOM 739 O O . LEU A 1 91 ? 1.730 1.742 -6.485 1.00 97.62 91 LEU A O 1
ATOM 743 N N . THR A 1 92 ? 1.707 1.699 -4.232 1.00 96.88 92 THR A N 1
ATOM 744 C CA . THR A 1 92 ? 2.595 0.545 -4.036 1.00 96.88 92 THR A CA 1
ATOM 745 C C . THR A 1 92 ? 1.880 -0.807 -4.124 1.00 96.88 92 THR A C 1
ATOM 747 O O . THR A 1 92 ? 2.512 -1.839 -3.926 1.00 96.88 92 THR A O 1
ATOM 750 N N . ARG A 1 93 ? 0.583 -0.821 -4.468 1.00 96.38 93 ARG A N 1
ATOM 751 C CA . ARG A 1 93 ? -0.214 -2.027 -4.759 1.00 96.38 93 ARG A CA 1
ATOM 752 C C . ARG A 1 93 ? -0.348 -3.008 -3.589 1.00 96.38 93 ARG A C 1
ATOM 754 O O . ARG A 1 93 ? -0.659 -4.175 -3.794 1.00 96.38 93 ARG A O 1
ATOM 761 N N . TRP A 1 94 ? -0.164 -2.532 -2.358 1.00 97.19 94 TRP A N 1
ATOM 762 C CA . TRP A 1 94 ? -0.500 -3.271 -1.131 1.00 97.19 94 TRP A CA 1
ATOM 763 C C . TRP A 1 94 ? -1.991 -3.175 -0.781 1.00 97.19 94 TRP A C 1
ATOM 765 O O . TRP A 1 94 ? -2.498 -3.951 0.030 1.00 97.19 94 TRP A O 1
ATOM 775 N N . LEU A 1 95 ? -2.687 -2.201 -1.371 1.00 95.69 95 LEU A N 1
ATOM 776 C CA . LEU A 1 95 ? -4.108 -1.939 -1.184 1.00 95.69 95 LEU A CA 1
ATOM 777 C C . LEU A 1 95 ? -4.738 -1.578 -2.534 1.00 95.69 95 LEU A C 1
ATOM 779 O O . LEU A 1 95 ? -4.208 -0.728 -3.237 1.00 95.69 95 LEU A O 1
ATOM 783 N N . THR A 1 96 ? -5.892 -2.141 -2.874 1.00 93.25 96 THR A N 1
ATOM 784 C CA . THR A 1 96 ? -6.648 -1.751 -4.076 1.00 93.25 96 THR A CA 1
ATOM 785 C C . THR A 1 96 ? -8.005 -1.194 -3.675 1.00 93.25 96 THR A C 1
ATOM 787 O O . THR A 1 96 ? -8.780 -1.884 -3.017 1.00 93.25 96 THR A O 1
ATOM 790 N N . LEU A 1 97 ? -8.320 0.043 -4.070 1.00 90.38 97 LEU A N 1
ATOM 791 C CA . LEU A 1 97 ? -9.687 0.569 -3.993 1.00 90.38 97 LEU A CA 1
ATOM 792 C C . LEU A 1 97 ? -10.531 -0.101 -5.078 1.00 90.38 97 LEU A C 1
ATOM 794 O O . LEU A 1 97 ? -10.209 0.026 -6.255 1.00 90.38 97 LEU A O 1
ATOM 798 N N . CYS A 1 98 ? -11.574 -0.816 -4.670 1.00 85.38 98 CYS A N 1
ATOM 799 C CA . CYS A 1 98 ? -12.461 -1.542 -5.580 1.00 85.38 98 CYS A CA 1
ATOM 800 C C . CYS A 1 98 ? -13.703 -0.720 -5.905 1.00 85.38 98 CYS A C 1
ATOM 802 O O . CYS A 1 98 ? -14.112 -0.633 -7.056 1.00 85.38 98 CYS A O 1
ATOM 804 N N . GLU A 1 99 ? -14.291 -0.093 -4.886 1.00 81.56 99 GLU A N 1
ATOM 805 C CA . GLU A 1 99 ? -15.523 0.666 -5.049 1.00 81.56 99 GLU A CA 1
ATOM 806 C C . GLU A 1 99 ? -15.621 1.794 -4.023 1.00 81.56 99 GLU A C 1
ATOM 808 O O . GLU A 1 99 ? -15.206 1.658 -2.868 1.00 81.56 99 GLU A O 1
ATOM 813 N N . THR A 1 100 ? -16.211 2.912 -4.437 1.00 84.75 100 THR A N 1
ATOM 814 C CA . THR A 1 100 ? -16.659 3.973 -3.536 1.00 84.75 100 THR A CA 1
ATOM 815 C C . THR A 1 100 ? -18.177 3.921 -3.456 1.00 84.75 100 THR A C 1
ATOM 817 O O . THR A 1 100 ? -18.870 4.350 -4.377 1.00 84.75 100 THR A O 1
ATOM 820 N N . VAL A 1 101 ? -18.686 3.425 -2.331 1.00 82.12 101 VAL A N 1
ATOM 821 C CA . VAL A 1 101 ? -20.119 3.331 -2.053 1.00 82.12 101 VAL A CA 1
ATOM 822 C C . VAL A 1 101 ? -20.670 4.735 -1.859 1.00 82.12 101 VAL A C 1
ATOM 824 O O . VAL A 1 101 ? -20.143 5.516 -1.058 1.00 82.12 101 VAL A O 1
ATOM 827 N N . ARG A 1 102 ? -21.741 5.063 -2.582 1.00 85.38 102 ARG A N 1
ATOM 828 C CA . ARG A 1 102 ? -22.420 6.360 -2.512 1.00 85.38 102 ARG A CA 1
ATOM 829 C C . ARG A 1 102 ? -23.893 6.184 -2.170 1.00 85.38 102 ARG A C 1
ATOM 831 O O . ARG A 1 102 ? -24.482 5.164 -2.507 1.00 85.38 102 ARG A O 1
ATOM 838 N N . ASN A 1 103 ? -24.477 7.166 -1.488 1.00 88.75 103 ASN A N 1
ATOM 839 C CA . ASN A 1 103 ? -25.925 7.207 -1.290 1.00 88.75 103 ASN A CA 1
ATOM 840 C C . ASN A 1 103 ? -26.643 7.700 -2.559 1.00 88.75 103 ASN A C 1
ATOM 842 O O . ASN A 1 103 ? -26.007 8.127 -3.522 1.00 88.75 103 ASN A O 1
ATOM 846 N N . GLU A 1 104 ? -27.977 7.690 -2.537 1.00 91.31 104 GLU A N 1
ATOM 847 C CA . GLU A 1 104 ? -28.830 8.147 -3.648 1.00 91.31 104 GLU A CA 1
ATOM 848 C C . GLU A 1 104 ? -28.580 9.613 -4.046 1.00 91.31 104 GLU A C 1
ATOM 850 O O . GLU A 1 104 ? -28.821 10.008 -5.181 1.00 91.31 104 GLU A O 1
ATOM 855 N N . GLN A 1 105 ? -28.038 10.417 -3.128 1.00 90.56 105 GLN A N 1
ATOM 856 C CA . GLN A 1 105 ? -27.673 11.818 -3.350 1.00 90.56 105 GLN A CA 1
ATOM 857 C C . GLN A 1 105 ? -26.236 11.982 -3.889 1.00 90.56 105 GLN A C 1
ATOM 859 O O . GLN A 1 105 ? -25.747 13.103 -4.025 1.00 90.56 105 GLN A O 1
ATOM 864 N N . GLY A 1 106 ? -25.526 10.882 -4.166 1.00 86.00 106 GLY A N 1
ATOM 865 C CA . GLY A 1 106 ? -24.155 10.869 -4.684 1.00 86.00 106 GLY A CA 1
ATOM 866 C C . GLY A 1 106 ? -23.056 11.102 -3.638 1.00 86.00 106 GLY A C 1
ATOM 867 O O . GLY A 1 106 ? -21.869 11.149 -3.988 1.00 86.00 106 GLY A O 1
ATOM 868 N N . GLN A 1 107 ? -23.405 11.226 -2.356 1.00 81.69 107 GLN A N 1
ATOM 869 C CA . GLN A 1 107 ? -22.442 11.417 -1.270 1.00 81.69 107 GLN A CA 1
ATOM 870 C C . GLN A 1 107 ? -21.704 10.112 -0.977 1.00 81.69 107 GLN A C 1
ATOM 872 O O . GLN A 1 107 ? -22.311 9.046 -0.937 1.00 81.69 107 GLN A O 1
ATOM 877 N N . VAL A 1 108 ? -20.394 10.198 -0.743 1.00 80.00 108 VAL A N 1
ATOM 878 C CA . VAL A 1 108 ? -19.567 9.035 -0.396 1.00 80.00 108 VAL A CA 1
ATOM 879 C C . VAL A 1 108 ? -19.938 8.526 0.995 1.00 80.00 108 VAL A C 1
ATOM 881 O O . VAL A 1 108 ? -19.745 9.229 1.984 1.00 80.00 108 VAL A O 1
ATOM 884 N N . MET A 1 109 ? -20.423 7.289 1.056 1.00 76.44 109 MET A N 1
ATOM 885 C CA . MET A 1 109 ? -20.768 6.569 2.283 1.00 76.44 109 MET A CA 1
ATOM 886 C C . MET A 1 109 ? -19.599 5.731 2.803 1.00 76.44 109 MET A C 1
ATOM 888 O O . MET A 1 109 ? -19.459 5.540 4.008 1.00 76.44 109 MET A O 1
ATOM 892 N N . GLY A 1 110 ? -18.740 5.242 1.908 1.00 77.00 110 GLY A N 1
ATOM 893 C CA . GLY A 1 110 ? -17.597 4.420 2.280 1.00 77.00 110 GLY A CA 1
ATOM 894 C C . GLY A 1 110 ? -16.803 3.944 1.073 1.00 77.00 110 GLY A C 1
ATOM 895 O O . GLY A 1 110 ? -17.199 4.155 -0.069 1.00 77.00 110 GLY A O 1
ATOM 896 N N . ASN A 1 111 ? -15.677 3.292 1.344 1.00 84.12 111 ASN A N 1
ATOM 897 C CA . ASN A 1 111 ? -14.817 2.697 0.331 1.00 84.12 111 ASN A CA 1
ATOM 898 C C . ASN A 1 111 ? -14.633 1.209 0.630 1.00 84.12 111 ASN A C 1
ATOM 900 O O . ASN A 1 111 ? -14.442 0.829 1.787 1.00 84.12 111 ASN A O 1
ATOM 904 N N . VAL A 1 112 ? -14.650 0.395 -0.420 1.00 84.19 112 VAL A N 1
ATOM 905 C CA . VAL A 1 112 ? -14.347 -1.035 -0.381 1.00 84.19 112 VAL A CA 1
ATOM 906 C C . VAL A 1 112 ? -12.927 -1.226 -0.891 1.00 84.19 112 VAL A C 1
ATOM 908 O O . VAL A 1 112 ? -12.601 -0.800 -2.001 1.00 84.19 112 VAL A O 1
ATOM 911 N N . TYR A 1 113 ? -12.083 -1.861 -0.082 1.00 88.81 113 TYR A N 1
ATOM 912 C CA . TYR A 1 113 ? -10.691 -2.123 -0.429 1.00 88.81 113 TYR A CA 1
ATOM 913 C C . TYR A 1 113 ? -10.372 -3.613 -0.380 1.00 88.81 113 TYR A C 1
ATOM 915 O O . TYR A 1 113 ? -10.874 -4.330 0.485 1.00 88.81 113 TYR A O 1
ATOM 923 N N . LEU A 1 114 ? -9.456 -4.035 -1.248 1.00 90.44 114 LEU A N 1
ATOM 924 C CA . LEU A 1 114 ? -8.743 -5.301 -1.140 1.00 90.44 114 LEU A CA 1
ATOM 925 C C . LEU A 1 114 ? -7.358 -5.045 -0.553 1.00 90.44 114 LEU A C 1
ATOM 927 O O . LEU A 1 114 ? -6.630 -4.171 -1.025 1.00 90.44 114 LEU A O 1
ATOM 931 N N . LEU A 1 115 ? -7.021 -5.786 0.500 1.00 92.19 115 LEU A N 1
ATOM 932 C CA . LEU A 1 115 ? -5.708 -5.762 1.133 1.00 92.19 115 LEU A CA 1
ATOM 933 C C . LEU A 1 115 ? -4.902 -6.958 0.634 1.00 92.19 115 LEU A C 1
ATOM 935 O O . LEU A 1 115 ? -5.365 -8.090 0.756 1.00 92.19 115 LEU A O 1
ATOM 939 N N . HIS A 1 116 ? -3.695 -6.704 0.141 1.00 92.25 116 HIS A N 1
ATOM 940 C CA . HIS A 1 116 ? -2.814 -7.748 -0.376 1.00 92.25 116 HIS A CA 1
ATOM 941 C C . HIS A 1 116 ? -1.710 -8.066 0.627 1.00 92.25 116 HIS A C 1
ATOM 943 O O . HIS A 1 116 ? -1.244 -7.188 1.360 1.00 92.25 116 HIS A O 1
ATOM 949 N N . ASP A 1 117 ? -1.293 -9.326 0.672 1.00 90.12 117 ASP A N 1
ATOM 950 C CA . ASP A 1 117 ? -0.151 -9.796 1.458 1.00 90.12 117 ASP A CA 1
ATOM 951 C C . ASP A 1 117 ? 1.192 -9.578 0.756 1.00 90.12 117 ASP A C 1
ATOM 953 O O . ASP A 1 117 ? 2.238 -9.690 1.399 1.00 90.12 117 ASP A O 1
ATOM 957 N N . GLU A 1 118 ? 1.163 -9.178 -0.516 1.00 90.56 118 GLU A N 1
ATOM 958 C CA . GLU A 1 118 ? 2.296 -8.734 -1.321 1.00 90.56 118 GLU A CA 1
ATOM 959 C C . GLU A 1 118 ? 1.860 -7.650 -2.321 1.00 90.56 118 GLU A C 1
ATOM 961 O O . GLU A 1 118 ? 0.672 -7.551 -2.622 1.00 90.56 118 GLU A O 1
ATOM 966 N N . PRO A 1 119 ? 2.780 -6.828 -2.868 1.00 91.88 119 PRO A N 1
ATOM 967 C CA . PRO A 1 119 ? 2.423 -5.862 -3.899 1.00 91.88 119 PRO A CA 1
ATOM 968 C C . PRO A 1 119 ? 1.824 -6.592 -5.096 1.00 91.88 119 PRO A C 1
ATOM 970 O O . PRO A 1 119 ? 2.509 -7.409 -5.721 1.00 91.88 119 PRO A O 1
ATOM 973 N N . MET A 1 120 ? 0.575 -6.278 -5.428 1.00 90.56 120 MET A N 1
ATOM 974 C CA . MET A 1 120 ? -0.095 -6.877 -6.575 1.00 90.56 120 MET A CA 1
ATOM 975 C C . MET A 1 120 ? 0.702 -6.557 -7.854 1.00 90.56 120 MET A C 1
ATOM 977 O O . MET A 1 120 ? 1.208 -5.433 -7.993 1.00 90.56 120 MET A O 1
ATOM 981 N N . PRO A 1 121 ? 0.885 -7.513 -8.782 1.00 88.06 121 PRO A N 1
ATOM 982 C CA . PRO A 1 121 ? 1.519 -7.226 -10.066 1.00 88.06 121 PRO A CA 1
ATOM 983 C C . PRO A 1 121 ? 0.764 -6.133 -10.827 1.00 88.06 121 PRO A C 1
ATOM 985 O O . PRO A 1 121 ? -0.442 -5.946 -10.632 1.00 88.06 121 PRO A O 1
ATOM 988 N N . ILE A 1 122 ? 1.461 -5.368 -11.677 1.00 88.88 122 ILE A N 1
ATOM 989 C CA . ILE A 1 122 ? 0.833 -4.187 -12.287 1.00 88.88 122 ILE A CA 1
ATOM 990 C C . ILE A 1 122 ? -0.311 -4.578 -13.223 1.00 88.88 122 ILE A C 1
ATOM 992 O O . ILE A 1 122 ? -1.342 -3.913 -13.215 1.00 88.88 122 ILE A O 1
ATOM 996 N N . VAL A 1 123 ? -0.157 -5.674 -13.974 1.00 86.94 123 VAL A N 1
ATOM 997 C CA . VAL A 1 123 ? -1.173 -6.151 -14.921 1.00 86.94 123 VAL A CA 1
ATOM 998 C C . VAL A 1 123 ? -2.447 -6.522 -14.192 1.00 86.94 123 VAL A C 1
ATOM 1000 O O . VAL A 1 123 ? -3.510 -6.027 -14.555 1.00 86.94 123 VAL A O 1
ATOM 1003 N N . ASP A 1 124 ? -2.339 -7.293 -13.114 1.00 88.12 124 ASP A N 1
ATOM 1004 C CA . ASP A 1 124 ? -3.519 -7.689 -12.350 1.00 88.12 124 ASP A CA 1
ATOM 1005 C C . ASP A 1 124 ? -4.144 -6.482 -11.643 1.00 88.12 124 ASP A C 1
ATOM 1007 O O . ASP A 1 124 ? -5.363 -6.381 -11.541 1.00 88.12 124 ASP A O 1
ATOM 1011 N N . THR A 1 125 ? -3.324 -5.522 -11.199 1.00 90.44 125 THR A N 1
ATOM 1012 C CA . THR A 1 125 ? -3.826 -4.282 -10.588 1.00 90.44 125 THR A CA 1
ATOM 1013 C C . THR A 1 125 ? -4.644 -3.466 -11.583 1.00 90.44 125 THR A C 1
ATOM 1015 O O . THR A 1 125 ? -5.708 -2.977 -11.220 1.00 90.44 125 THR A O 1
ATOM 1018 N N . ILE A 1 126 ? -4.175 -3.334 -12.828 1.00 89.94 126 ILE A N 1
ATOM 1019 C CA . ILE A 1 126 ? -4.894 -2.623 -13.894 1.00 89.94 126 ILE A CA 1
ATOM 1020 C C . ILE A 1 126 ? -6.189 -3.362 -14.247 1.00 89.94 126 ILE A C 1
ATOM 1022 O O . ILE A 1 126 ? -7.221 -2.720 -14.401 1.00 89.94 126 ILE A O 1
ATOM 1026 N N . GLN A 1 127 ? -6.157 -4.697 -14.327 1.00 87.50 127 GLN A N 1
ATOM 1027 C CA . GLN A 1 127 ? -7.351 -5.505 -14.600 1.00 87.50 127 GLN A CA 1
ATOM 1028 C C . GLN A 1 127 ? -8.404 -5.394 -13.488 1.00 87.50 127 GLN A C 1
ATOM 1030 O O . GLN A 1 127 ? -9.599 -5.340 -13.772 1.00 87.50 127 GLN A O 1
ATOM 1035 N N . LEU A 1 128 ? -7.967 -5.357 -12.227 1.00 86.25 128 LEU A N 1
ATOM 1036 C CA . LEU A 1 128 ? -8.845 -5.237 -11.065 1.00 86.25 128 LEU A CA 1
ATOM 1037 C C . LEU A 1 128 ? -9.356 -3.801 -10.863 1.00 86.25 128 LEU A C 1
ATOM 1039 O O . LEU A 1 128 ? -10.484 -3.602 -10.419 1.00 86.25 128 LEU A O 1
ATOM 1043 N N . ASN A 1 129 ? -8.525 -2.801 -11.160 1.00 87.31 129 ASN A N 1
ATOM 1044 C CA . ASN A 1 129 ? -8.833 -1.386 -11.015 1.00 87.31 129 ASN A CA 1
ATOM 1045 C C . ASN A 1 129 ? -8.310 -0.596 -12.226 1.00 87.31 129 ASN A C 1
ATOM 1047 O O . ASN A 1 129 ? -7.158 -0.150 -12.261 1.00 87.31 129 ASN A O 1
ATOM 1051 N N . ASN A 1 130 ? -9.211 -0.346 -13.180 1.00 86.81 130 ASN A N 1
ATOM 1052 C CA . ASN A 1 130 ? -8.928 0.415 -14.401 1.00 86.81 130 ASN A CA 1
ATOM 1053 C C . ASN A 1 130 ? -8.460 1.860 -14.130 1.00 86.81 130 ASN A C 1
ATOM 1055 O O . ASN A 1 130 ? -7.809 2.466 -14.980 1.00 86.81 130 ASN A O 1
ATOM 1059 N N . ASP A 1 131 ? -8.748 2.416 -12.949 1.00 91.69 131 ASP A N 1
ATOM 1060 C CA . ASP A 1 131 ? -8.321 3.760 -12.557 1.00 91.69 131 ASP A CA 1
ATOM 1061 C C . ASP A 1 131 ? -6.893 3.796 -11.984 1.00 91.69 131 ASP A C 1
ATOM 1063 O O . ASP A 1 131 ? -6.397 4.881 -11.682 1.00 91.69 131 ASP A O 1
ATOM 1067 N N . TYR A 1 132 ? -6.185 2.666 -11.848 1.00 94.50 132 TYR A N 1
ATOM 1068 C CA . TYR A 1 132 ? -4.839 2.648 -11.255 1.00 94.50 132 TYR A CA 1
ATOM 1069 C C . TYR A 1 132 ? -3.825 3.525 -12.013 1.00 94.50 132 TYR A C 1
ATOM 1071 O O . TYR A 1 132 ? -3.062 4.268 -11.395 1.00 94.50 132 TYR A O 1
ATOM 1079 N N . LEU A 1 133 ? -3.828 3.502 -13.350 1.00 93.69 133 LEU A N 1
ATOM 1080 C CA . LEU A 1 133 ? -2.922 4.352 -14.137 1.00 93.69 133 LEU A CA 1
ATOM 1081 C C . LEU A 1 133 ? -3.252 5.839 -13.967 1.00 93.69 133 LEU A C 1
ATOM 1083 O O . LEU A 1 133 ? -2.359 6.665 -13.786 1.00 93.69 133 LEU A O 1
ATOM 1087 N N . LYS A 1 134 ? -4.544 6.172 -13.923 1.00 95.44 134 LYS A N 1
ATOM 1088 C CA . LYS A 1 134 ? -5.020 7.529 -13.635 1.00 95.44 134 LYS A CA 1
ATOM 1089 C C . LYS A 1 134 ? -4.672 7.959 -12.208 1.00 95.44 134 LYS A C 1
ATOM 1091 O O . LYS A 1 134 ? -4.365 9.124 -11.962 1.00 95.44 134 LYS A O 1
ATOM 1096 N N . LEU A 1 135 ? -4.700 7.036 -11.247 1.00 96.44 135 LEU A N 1
ATOM 1097 C CA . LEU A 1 135 ? -4.249 7.274 -9.878 1.00 96.44 135 LEU A CA 1
ATOM 1098 C C . LEU A 1 135 ? -2.759 7.631 -9.850 1.00 96.44 135 LEU A C 1
ATOM 1100 O O . LEU A 1 135 ? -2.397 8.606 -9.192 1.00 96.44 135 LEU A O 1
ATOM 1104 N N . LEU A 1 136 ? -1.918 6.882 -10.572 1.00 96.25 136 LEU A N 1
ATOM 1105 C CA . LEU A 1 136 ? -0.484 7.163 -10.702 1.00 96.25 136 LEU A CA 1
ATOM 1106 C C . LEU A 1 136 ? -0.228 8.539 -11.325 1.00 96.25 136 LEU A C 1
ATOM 1108 O O . LEU A 1 136 ? 0.533 9.322 -10.762 1.00 96.25 136 LEU A O 1
ATOM 1112 N N . GLU A 1 137 ? -0.906 8.866 -12.425 1.00 96.38 137 GLU A N 1
ATOM 1113 C CA . GLU A 1 137 ? -0.793 10.168 -13.097 1.00 96.38 137 GLU A CA 1
ATOM 1114 C C . GLU A 1 137 ? -1.197 11.333 -12.175 1.00 96.38 137 GLU A C 1
ATOM 1116 O O . GLU A 1 137 ? -0.488 12.337 -12.050 1.00 96.38 137 GLU A O 1
ATOM 1121 N N . ASN A 1 138 ? -2.317 11.191 -11.462 1.00 97.69 138 ASN A N 1
ATOM 1122 C CA . ASN A 1 138 ? -2.760 12.191 -10.491 1.00 97.69 138 ASN A CA 1
ATOM 1123 C C . ASN A 1 138 ? -1.774 12.322 -9.323 1.00 97.69 138 ASN A C 1
ATOM 1125 O O . ASN A 1 138 ? -1.520 13.427 -8.838 1.00 97.69 138 ASN A O 1
ATOM 1129 N N . ALA A 1 139 ? -1.212 11.202 -8.865 1.00 98.12 139 ALA A N 1
ATOM 1130 C CA . ALA A 1 139 ? -0.239 11.181 -7.784 1.00 98.12 139 ALA A CA 1
ATOM 1131 C C . ALA A 1 139 ? 1.087 11.844 -8.190 1.00 98.12 139 ALA A C 1
ATOM 1133 O O . ALA A 1 139 ? 1.644 12.596 -7.392 1.00 98.12 139 ALA A O 1
ATOM 1134 N N . ALA A 1 140 ? 1.537 11.662 -9.434 1.00 97.75 140 ALA A N 1
ATOM 1135 C CA . ALA A 1 140 ? 2.712 12.322 -10.010 1.00 97.75 140 ALA A CA 1
ATOM 1136 C C . ALA A 1 140 ? 2.603 13.861 -10.016 1.00 97.75 140 ALA A C 1
ATOM 1138 O O . ALA A 1 140 ? 3.605 14.571 -9.940 1.00 97.75 140 ALA A O 1
ATOM 1139 N N . ASN A 1 141 ? 1.379 14.395 -10.019 1.00 97.69 141 ASN A N 1
ATOM 1140 C CA . ASN A 1 141 ? 1.099 15.833 -9.954 1.00 97.69 141 ASN A CA 1
ATOM 1141 C C . ASN A 1 141 ? 0.560 16.288 -8.585 1.00 97.69 141 ASN A C 1
ATOM 1143 O O . ASN A 1 141 ? 0.056 17.405 -8.431 1.00 97.69 141 ASN A O 1
ATOM 1147 N N . HIS A 1 142 ? 0.650 15.437 -7.561 1.00 98.00 142 HIS A N 1
ATOM 1148 C CA . HIS A 1 142 ? 0.054 15.703 -6.259 1.00 98.00 142 HIS A CA 1
ATOM 1149 C C . HIS A 1 142 ? 0.817 16.791 -5.479 1.00 98.00 142 HIS A C 1
ATOM 1151 O O . HIS A 1 142 ? 2.043 16.892 -5.522 1.00 98.00 142 HIS A O 1
ATOM 1157 N N . ARG A 1 143 ? 0.085 17.602 -4.697 1.00 97.12 143 ARG A N 1
ATOM 1158 C CA . ARG A 1 143 ? 0.668 18.655 -3.826 1.00 97.12 143 ARG A CA 1
ATOM 1159 C C . ARG A 1 143 ? 1.548 18.070 -2.711 1.00 97.12 143 ARG A C 1
ATOM 1161 O O . ARG A 1 143 ? 2.453 18.723 -2.205 1.00 97.12 143 ARG A O 1
ATOM 1168 N N . ASP A 1 144 ? 1.213 16.846 -2.320 1.00 97.69 144 ASP A N 1
ATOM 1169 C CA . ASP A 1 144 ? 1.986 15.920 -1.495 1.00 97.69 144 ASP A CA 1
ATOM 1170 C C . ASP A 1 144 ? 3.369 15.580 -2.045 1.00 97.69 144 ASP A C 1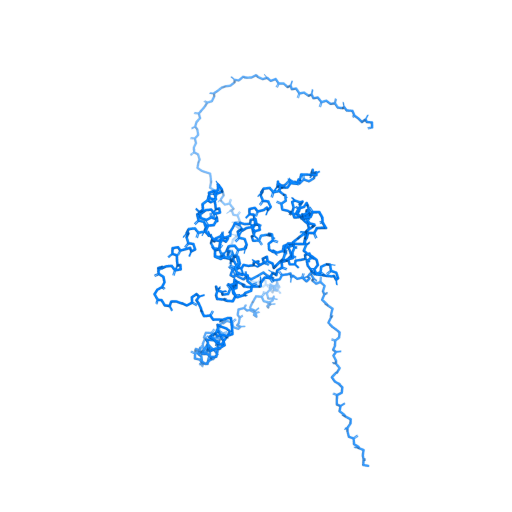
ATOM 1172 O O . ASP A 1 144 ? 3.417 14.737 -2.934 1.00 97.69 144 ASP A O 1
ATOM 1176 N N . ILE A 1 145 ? 4.469 16.157 -1.549 1.00 97.69 145 ILE A N 1
ATOM 1177 C CA . ILE A 1 145 ? 5.795 15.836 -2.095 1.00 97.69 145 ILE A CA 1
ATOM 1178 C C . ILE A 1 145 ? 6.169 14.358 -1.935 1.00 97.69 145 ILE A C 1
ATOM 1180 O O . ILE A 1 145 ? 6.773 13.794 -2.841 1.00 97.69 145 ILE A O 1
ATOM 1184 N N . THR A 1 146 ? 5.773 13.708 -0.836 1.00 97.06 146 THR A N 1
ATOM 1185 C CA . THR A 1 146 ? 6.046 12.280 -0.626 1.00 97.06 146 THR A CA 1
ATOM 1186 C C . THR A 1 146 ? 5.271 11.439 -1.631 1.00 97.06 146 THR A C 1
ATOM 1188 O O . THR A 1 146 ? 5.857 10.595 -2.300 1.00 97.06 146 THR A O 1
ATOM 1191 N N . VAL A 1 147 ? 3.972 11.714 -1.779 1.00 98.38 147 VAL A N 1
ATOM 1192 C CA . VAL A 1 147 ? 3.103 11.036 -2.755 1.00 98.38 147 VAL A CA 1
ATOM 1193 C C . VAL A 1 147 ? 3.643 11.203 -4.174 1.00 98.38 147 VAL A C 1
ATOM 1195 O O . VAL A 1 147 ? 3.792 10.220 -4.895 1.00 98.38 147 VAL A O 1
ATOM 1198 N N . ARG A 1 148 ? 3.986 12.438 -4.548 1.00 98.44 148 ARG A N 1
ATOM 1199 C CA . ARG A 1 148 ? 4.516 12.779 -5.867 1.00 98.44 148 ARG A CA 1
ATOM 1200 C C . ARG A 1 148 ? 5.825 12.070 -6.173 1.00 98.44 148 ARG A C 1
ATOM 1202 O O . ARG A 1 148 ? 5.958 11.484 -7.239 1.00 98.44 148 ARG A O 1
ATOM 1209 N N . ASN A 1 149 ? 6.776 12.101 -5.244 1.00 98.06 149 ASN A N 1
ATOM 1210 C CA . ASN A 1 149 ? 8.075 11.470 -5.451 1.00 98.06 149 ASN A CA 1
ATOM 1211 C C . ASN A 1 149 ? 7.942 9.951 -5.590 1.00 98.06 149 ASN A C 1
ATOM 1213 O O . ASN A 1 149 ? 8.581 9.368 -6.460 1.00 98.06 149 ASN A O 1
ATOM 1217 N N . VAL A 1 150 ? 7.092 9.320 -4.772 1.00 98.12 150 VAL A N 1
ATOM 1218 C CA . VAL A 1 150 ? 6.812 7.882 -4.879 1.00 98.12 150 VAL A CA 1
ATOM 1219 C C . VAL A 1 150 ? 6.183 7.549 -6.230 1.00 98.12 150 VAL A C 1
ATOM 1221 O O . VAL A 1 150 ? 6.651 6.634 -6.899 1.00 98.12 150 VAL A O 1
ATOM 1224 N N . ALA A 1 151 ? 5.169 8.303 -6.663 1.00 97.94 151 ALA A N 1
ATOM 1225 C CA . ALA A 1 151 ? 4.513 8.073 -7.947 1.00 97.94 151 ALA A CA 1
ATOM 1226 C C . ALA A 1 151 ? 5.476 8.229 -9.133 1.00 97.94 151 ALA A C 1
ATOM 1228 O O . ALA A 1 151 ? 5.551 7.331 -9.966 1.00 97.94 151 ALA A O 1
ATOM 1229 N N . ASN A 1 152 ? 6.259 9.312 -9.169 1.00 97.62 152 ASN A N 1
ATOM 1230 C CA . ASN A 1 152 ? 7.247 9.539 -10.226 1.00 97.62 152 ASN A CA 1
ATOM 1231 C C . ASN A 1 152 ? 8.290 8.426 -10.267 1.00 97.62 152 ASN A C 1
ATOM 1233 O O . ASN A 1 152 ? 8.556 7.886 -11.328 1.00 97.62 152 ASN A O 1
ATOM 1237 N N . HIS A 1 153 ? 8.808 8.004 -9.115 1.00 95.75 153 HIS A N 1
ATOM 1238 C CA . HIS A 1 153 ? 9.790 6.927 -9.083 1.00 95.75 153 HIS A CA 1
ATOM 1239 C C . HIS A 1 153 ? 9.203 5.577 -9.533 1.00 95.75 153 HIS A C 1
ATOM 1241 O O . HIS A 1 153 ? 9.889 4.789 -10.180 1.00 95.75 153 HIS A O 1
ATOM 1247 N N . ILE A 1 154 ? 7.932 5.295 -9.221 1.00 93.81 154 ILE A N 1
ATOM 1248 C CA . ILE A 1 154 ? 7.237 4.118 -9.761 1.00 93.81 154 ILE A CA 1
ATOM 1249 C C . ILE A 1 154 ? 7.143 4.221 -11.288 1.00 93.81 154 ILE A C 1
ATOM 1251 O O . ILE A 1 154 ? 7.481 3.258 -11.967 1.00 93.81 154 ILE A O 1
ATOM 1255 N N . ILE A 1 155 ? 6.724 5.370 -11.823 1.00 93.25 155 ILE A N 1
ATOM 1256 C CA . ILE A 1 155 ? 6.616 5.614 -13.270 1.00 93.25 155 ILE A CA 1
ATOM 1257 C C . ILE A 1 155 ? 7.979 5.446 -13.953 1.00 93.25 155 ILE A C 1
ATOM 1259 O O . ILE A 1 155 ? 8.085 4.697 -14.923 1.00 93.25 155 ILE A O 1
ATOM 1263 N N . ASP A 1 156 ? 9.028 6.062 -13.410 1.00 92.19 156 ASP A N 1
ATOM 1264 C CA . ASP A 1 156 ? 10.391 5.973 -13.934 1.00 92.19 156 ASP A CA 1
ATOM 1265 C C . ASP A 1 156 ? 10.870 4.516 -13.983 1.00 92.19 156 ASP A C 1
ATOM 1267 O O . ASP A 1 156 ? 11.398 4.075 -15.001 1.00 92.19 156 ASP A O 1
ATOM 1271 N N . ASN A 1 157 ? 10.620 3.733 -12.927 1.00 88.25 157 ASN A N 1
ATOM 1272 C CA . ASN A 1 157 ? 10.984 2.314 -12.895 1.00 88.25 157 ASN A CA 1
ATOM 1273 C C . ASN A 1 157 ? 10.206 1.469 -13.907 1.00 88.25 157 ASN A C 1
ATOM 1275 O O . ASN A 1 157 ? 10.766 0.528 -14.463 1.00 88.25 157 ASN A O 1
ATOM 1279 N N . LEU A 1 158 ? 8.933 1.789 -14.156 1.00 85.75 158 LEU A N 1
ATOM 1280 C CA . LEU A 1 158 ? 8.134 1.100 -15.173 1.00 85.75 158 LEU A CA 1
ATOM 1281 C C . LEU A 1 158 ? 8.651 1.396 -16.586 1.00 85.75 158 LEU A C 1
ATOM 1283 O O . LEU A 1 158 ? 8.661 0.508 -17.432 1.00 85.75 158 LEU A O 1
ATOM 1287 N N . HIS A 1 159 ? 9.118 2.620 -16.843 1.00 83.88 159 HIS A N 1
ATOM 1288 C CA . HIS A 1 159 ? 9.710 2.987 -18.131 1.00 83.88 159 HIS A CA 1
ATOM 1289 C C . HIS A 1 159 ? 11.134 2.455 -18.320 1.00 83.88 159 HIS A C 1
ATOM 1291 O O . HIS A 1 159 ? 11.514 2.114 -19.439 1.00 83.88 159 HIS A O 1
ATOM 1297 N N . ALA A 1 160 ? 11.928 2.413 -17.249 1.00 82.50 160 ALA A N 1
ATOM 1298 C CA . ALA A 1 160 ? 13.343 2.067 -17.308 1.00 82.50 160 ALA A CA 1
ATOM 1299 C C . ALA A 1 160 ? 13.613 0.558 -17.342 1.00 82.50 160 ALA A C 1
ATOM 1301 O O . ALA A 1 160 ? 14.734 0.168 -17.657 1.00 82.50 160 ALA A O 1
ATOM 1302 N N . ASP A 1 161 ? 12.636 -0.288 -17.004 1.00 75.31 161 ASP A N 1
ATOM 1303 C CA . ASP A 1 161 ? 12.828 -1.734 -16.918 1.00 75.31 161 ASP A CA 1
ATOM 1304 C C . ASP A 1 161 ? 12.637 -2.432 -18.283 1.00 75.31 161 ASP A C 1
ATOM 1306 O O . ASP A 1 161 ? 11.502 -2.630 -18.732 1.00 75.31 161 ASP A O 1
ATOM 1310 N N . PRO A 1 162 ? 13.733 -2.875 -18.935 1.00 62.56 162 PRO A N 1
ATOM 1311 C CA . PRO A 1 162 ? 13.675 -3.494 -20.255 1.00 62.56 162 PRO A CA 1
ATOM 1312 C C . PRO A 1 162 ? 13.118 -4.919 -20.214 1.00 62.56 162 PRO A C 1
ATOM 1314 O O . PRO A 1 162 ? 12.758 -5.466 -21.252 1.00 62.56 162 PRO A O 1
ATOM 1317 N N . THR A 1 163 ? 13.072 -5.544 -19.035 1.00 70.62 163 THR A N 1
ATOM 1318 C CA . THR A 1 163 ? 12.625 -6.933 -18.890 1.00 70.62 163 THR A CA 1
ATOM 1319 C C . THR A 1 163 ? 11.107 -7.046 -18.805 1.00 70.62 163 THR A C 1
ATOM 1321 O O . THR A 1 163 ? 10.580 -8.151 -18.912 1.00 70.62 163 THR A O 1
ATOM 1324 N N . GLN A 1 164 ? 10.406 -5.919 -18.606 1.00 68.62 164 GLN A N 1
ATOM 1325 C CA . GLN A 1 164 ? 8.951 -5.862 -18.450 1.00 68.62 164 GLN A CA 1
ATOM 1326 C C . GLN A 1 164 ? 8.416 -6.804 -17.355 1.00 68.62 164 GLN A C 1
ATOM 1328 O O . GLN A 1 164 ? 7.227 -7.124 -17.346 1.00 68.62 164 GLN A O 1
ATOM 1333 N N . TRP A 1 165 ? 9.257 -7.231 -16.397 1.00 65.12 165 TRP A N 1
ATOM 1334 C CA . TRP A 1 165 ? 8.883 -8.225 -15.379 1.00 65.12 165 TRP A CA 1
ATOM 1335 C C . TRP A 1 165 ? 7.700 -7.756 -14.531 1.00 65.12 165 TRP A C 1
ATOM 1337 O O . TRP A 1 165 ? 6.919 -8.559 -14.023 1.00 65.12 165 TRP A O 1
ATOM 1347 N N . HIS A 1 166 ? 7.538 -6.440 -14.408 1.00 67.31 166 HIS A N 1
ATOM 1348 C CA . HIS A 1 166 ? 6.430 -5.810 -13.713 1.00 67.31 166 HIS A CA 1
ATOM 1349 C C . HIS A 1 166 ? 5.060 -6.106 -14.346 1.00 67.31 166 HIS A C 1
ATOM 1351 O O . HIS A 1 166 ? 4.065 -5.989 -13.630 1.00 67.31 166 HIS A O 1
ATOM 1357 N N . TYR A 1 167 ? 5.008 -6.535 -15.618 1.00 68.88 167 TYR A N 1
ATOM 1358 C CA . TYR A 1 167 ? 3.796 -6.961 -16.329 1.00 68.88 167 TYR A CA 1
ATOM 1359 C C . TYR A 1 167 ? 3.496 -8.470 -16.251 1.00 68.88 167 TYR A C 1
ATOM 1361 O O . TYR A 1 167 ? 2.516 -8.932 -16.830 1.00 68.88 167 TYR A O 1
ATOM 1369 N N . VAL A 1 168 ? 4.305 -9.260 -15.548 1.00 72.12 168 VAL A N 1
ATOM 1370 C CA . VAL A 1 168 ? 4.033 -10.694 -15.369 1.00 72.12 168 VAL A CA 1
ATOM 1371 C C . VAL A 1 168 ? 2.831 -10.873 -14.434 1.00 72.12 168 VAL A C 1
ATOM 1373 O O . VAL A 1 168 ? 2.770 -10.227 -13.385 1.00 72.12 168 VAL A O 1
ATOM 1376 N N . SER A 1 169 ? 1.871 -11.726 -14.809 1.00 74.62 169 SER A N 1
ATOM 1377 C CA . SER A 1 169 ? 0.670 -11.978 -14.000 1.00 74.62 169 SER A CA 1
ATOM 1378 C C . SER A 1 169 ? 1.014 -12.644 -12.662 1.00 74.62 169 SER A C 1
ATOM 1380 O O . SER A 1 169 ? 2.057 -13.288 -12.512 1.00 74.62 169 SER A O 1
ATOM 1382 N N . HIS A 1 170 ? 0.127 -12.541 -11.674 1.00 72.38 170 HIS A N 1
ATOM 1383 C CA . HIS A 1 170 ? 0.323 -13.146 -10.356 1.00 72.38 170 HIS A CA 1
ATOM 1384 C C . HIS A 1 170 ? 0.514 -14.665 -10.428 1.00 72.38 170 HIS A C 1
ATOM 1386 O O . HIS A 1 170 ? 1.344 -15.206 -9.699 1.00 72.38 170 HIS A O 1
ATOM 1392 N N . ILE A 1 171 ? -0.195 -15.351 -11.332 1.00 72.44 171 ILE A N 1
ATOM 1393 C CA . ILE A 1 171 ? -0.065 -16.803 -11.533 1.00 72.44 171 ILE A CA 1
ATOM 1394 C C . ILE A 1 171 ? 1.329 -17.148 -12.058 1.00 72.44 171 ILE A C 1
ATOM 1396 O O . ILE A 1 171 ? 2.003 -18.013 -11.498 1.00 72.44 171 ILE A O 1
ATOM 1400 N N . ASP A 1 172 ? 1.788 -16.437 -13.085 1.00 74.62 172 ASP A N 1
ATOM 1401 C CA . ASP A 1 172 ? 3.116 -16.651 -13.663 1.00 74.62 172 ASP A CA 1
ATOM 1402 C C . ASP A 1 172 ? 4.219 -16.360 -12.637 1.00 74.62 172 ASP A C 1
ATOM 1404 O O . ASP A 1 172 ? 5.252 -17.032 -12.580 1.00 74.62 172 ASP A O 1
ATOM 1408 N N . TRP A 1 173 ? 3.983 -15.387 -11.761 1.00 70.19 173 TRP A N 1
ATOM 1409 C CA . TRP A 1 173 ? 4.912 -15.046 -10.699 1.00 70.19 173 TRP A CA 1
ATOM 1410 C C . TRP A 1 173 ? 4.935 -16.073 -9.556 1.00 70.19 173 TRP A C 1
ATOM 1412 O O . TRP A 1 173 ? 6.014 -16.413 -9.057 1.00 70.19 173 TRP A O 1
ATOM 1422 N N . ILE A 1 174 ? 3.782 -16.632 -9.172 1.00 75.62 174 ILE A N 1
ATOM 1423 C CA . ILE A 1 174 ? 3.713 -17.791 -8.267 1.00 75.62 174 ILE A CA 1
ATOM 1424 C C . ILE A 1 174 ? 4.470 -18.974 -8.880 1.00 75.62 174 ILE A C 1
ATOM 1426 O O . ILE A 1 174 ? 5.265 -19.615 -8.188 1.00 75.62 174 ILE A O 1
ATOM 1430 N N . GLN A 1 175 ? 4.294 -19.227 -10.179 1.00 78.00 175 GLN A N 1
ATOM 1431 C CA . GLN A 1 175 ? 5.016 -20.281 -10.886 1.00 78.00 175 GLN A CA 1
ATOM 1432 C C . GLN A 1 175 ? 6.535 -20.051 -10.843 1.00 78.00 175 GLN A C 1
ATOM 1434 O O . GLN A 1 175 ? 7.293 -20.971 -10.531 1.00 78.00 175 GLN A O 1
ATOM 1439 N N . ALA A 1 176 ? 6.997 -18.819 -11.079 1.00 78.31 176 ALA A N 1
ATOM 1440 C CA . ALA A 1 176 ? 8.415 -18.468 -10.996 1.00 78.31 176 ALA A CA 1
ATOM 1441 C C . ALA A 1 176 ? 8.994 -18.698 -9.588 1.00 78.31 176 ALA A C 1
ATOM 1443 O O . ALA A 1 176 ? 10.095 -19.234 -9.439 1.00 78.31 176 ALA A O 1
ATOM 1444 N N . ARG A 1 177 ? 8.237 -18.353 -8.541 1.00 78.56 177 ARG A N 1
ATOM 1445 C CA . ARG A 1 177 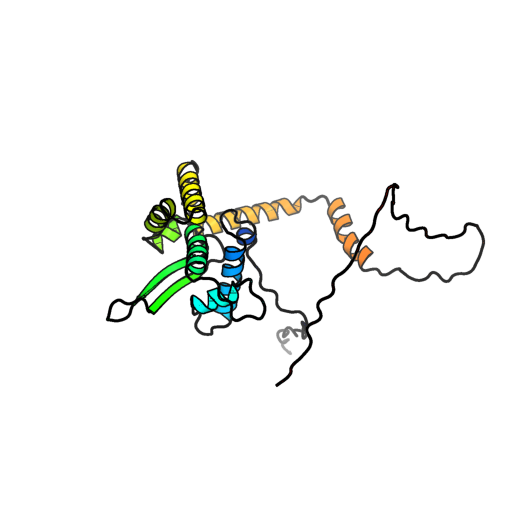? 8.623 -18.608 -7.145 1.00 78.56 177 ARG A CA 1
ATOM 1446 C C . ARG A 1 177 ? 8.700 -20.086 -6.816 1.00 78.56 177 ARG A C 1
ATOM 1448 O O . ARG A 1 177 ? 9.652 -20.500 -6.156 1.00 78.56 177 ARG A O 1
ATOM 1455 N N . PHE A 1 178 ? 7.726 -20.868 -7.273 1.00 77.81 178 PHE A N 1
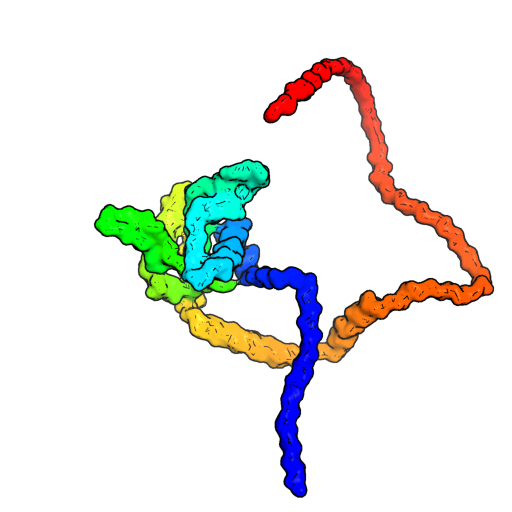ATOM 1456 C CA . PHE A 1 178 ? 7.737 -22.314 -7.103 1.00 77.81 178 PHE A CA 1
ATOM 1457 C C . PHE A 1 178 ? 8.983 -22.922 -7.754 1.00 77.81 178 PHE A C 1
ATOM 1459 O O . PHE A 1 178 ? 9.708 -23.666 -7.100 1.00 77.81 178 PHE A O 1
ATOM 1466 N N . ASN A 1 179 ? 9.304 -22.519 -8.985 1.00 83.88 179 ASN A N 1
ATOM 1467 C CA . ASN A 1 179 ? 10.499 -22.984 -9.690 1.00 83.88 179 ASN A CA 1
ATOM 1468 C C . ASN A 1 179 ? 11.794 -22.628 -8.929 1.00 83.88 179 ASN A C 1
ATOM 1470 O O . ASN A 1 179 ? 12.654 -23.486 -8.745 1.00 83.88 179 ASN A O 1
ATOM 1474 N N . ALA A 1 180 ? 11.918 -21.396 -8.419 1.00 81.75 180 ALA A N 1
ATOM 1475 C CA . ALA A 1 180 ? 13.077 -20.970 -7.624 1.00 81.75 180 ALA A CA 1
ATOM 1476 C C . ALA A 1 180 ? 13.180 -21.694 -6.267 1.00 81.75 180 ALA A C 1
ATOM 1478 O O . ALA A 1 180 ? 14.274 -21.928 -5.754 1.00 81.75 180 ALA A O 1
ATOM 1479 N N . TYR A 1 181 ? 12.047 -22.044 -5.655 1.00 77.81 181 TYR A N 1
ATOM 1480 C CA . TYR A 1 181 ? 12.016 -22.876 -4.453 1.00 77.81 181 TYR A CA 1
ATOM 1481 C C . TYR A 1 181 ? 12.482 -24.307 -4.746 1.00 77.81 181 TYR A C 1
ATOM 1483 O O . TYR A 1 181 ? 13.345 -24.809 -4.032 1.00 77.81 181 TYR A O 1
ATOM 1491 N N . GLN A 1 182 ? 11.991 -24.928 -5.825 1.00 78.81 182 GLN A N 1
ATOM 1492 C CA . GLN A 1 182 ? 12.432 -26.262 -6.251 1.00 78.81 182 GLN A CA 1
ATOM 1493 C C . GLN A 1 182 ? 13.944 -26.307 -6.510 1.00 78.81 182 GLN A C 1
ATOM 1495 O O . GLN A 1 182 ? 14.613 -27.235 -6.067 1.00 78.81 182 GLN A O 1
ATOM 1500 N N . GLN A 1 183 ? 14.500 -25.273 -7.147 1.00 80.88 183 GLN A N 1
ATOM 1501 C CA . GLN A 1 183 ? 15.945 -25.154 -7.372 1.00 80.88 183 GLN A CA 1
ATOM 1502 C C . GLN A 1 183 ? 16.745 -25.034 -6.068 1.00 80.88 183 GLN A C 1
ATOM 1504 O O . GLN A 1 183 ? 17.818 -25.618 -5.964 1.00 80.88 183 GLN A O 1
ATOM 1509 N N . ARG A 1 184 ? 16.231 -24.317 -5.057 1.00 76.81 184 ARG A N 1
ATOM 1510 C CA . ARG A 1 184 ? 16.892 -24.215 -3.744 1.00 76.81 184 ARG A CA 1
ATOM 1511 C C . ARG A 1 184 ? 16.880 -25.530 -2.976 1.00 76.81 184 ARG A C 1
ATOM 1513 O O . ARG A 1 184 ? 17.913 -25.889 -2.430 1.00 76.81 184 ARG A O 1
ATOM 1520 N N . ILE A 1 185 ? 15.767 -26.267 -2.990 1.00 73.56 185 ILE A N 1
ATOM 1521 C CA . ILE A 1 185 ? 15.718 -27.609 -2.385 1.00 73.56 185 ILE A CA 1
ATOM 1522 C C . ILE A 1 185 ? 16.751 -28.527 -3.048 1.00 73.56 185 ILE A C 1
ATOM 1524 O O . ILE A 1 185 ? 17.475 -29.228 -2.356 1.00 73.56 185 ILE A O 1
ATOM 1528 N N . GLN A 1 186 ? 16.865 -28.478 -4.378 1.00 63.94 186 GLN A N 1
ATOM 1529 C CA . GLN A 1 186 ? 17.845 -29.279 -5.121 1.00 63.94 186 GLN A CA 1
ATOM 1530 C C . GLN A 1 186 ? 19.306 -28.893 -4.817 1.00 63.94 186 GLN A C 1
ATOM 1532 O O . GLN A 1 186 ? 20.194 -29.715 -5.007 1.00 63.94 186 GLN A O 1
ATOM 1537 N N . GLN A 1 187 ? 19.567 -27.666 -4.350 1.00 59.75 187 GLN A N 1
ATOM 1538 C CA . GLN A 1 187 ? 20.900 -27.188 -3.954 1.00 59.75 187 GLN A CA 1
ATOM 1539 C C . GLN A 1 187 ? 21.216 -27.415 -2.462 1.00 59.75 187 GLN A C 1
ATOM 1541 O O . GLN A 1 187 ? 22.385 -27.457 -2.087 1.00 59.75 187 GLN A O 1
ATOM 1546 N N . GLU A 1 188 ? 20.210 -27.578 -1.595 1.00 52.28 188 GLU A N 1
ATOM 1547 C CA . GLU A 1 188 ? 20.405 -27.883 -0.165 1.00 52.28 188 GLU A CA 1
ATOM 1548 C C . GLU A 1 188 ? 20.967 -29.298 0.083 1.00 52.28 188 GLU A C 1
ATOM 1550 O O . GLU A 1 188 ? 21.562 -29.541 1.137 1.00 52.28 188 GLU A O 1
ATOM 1555 N N . ASP A 1 189 ? 20.885 -30.193 -0.908 1.00 53.91 189 ASP A N 1
ATOM 1556 C CA . ASP A 1 189 ? 21.529 -31.515 -0.892 1.00 53.91 189 ASP A CA 1
ATOM 1557 C C . ASP A 1 189 ? 23.073 -31.455 -1.042 1.00 53.91 189 ASP A C 1
ATOM 1559 O O . ASP A 1 189 ? 23.747 -32.475 -0.887 1.00 53.91 189 ASP A O 1
ATOM 1563 N N . GLU A 1 190 ? 23.663 -30.270 -1.270 1.00 54.16 190 GLU A N 1
ATOM 1564 C CA . GLU A 1 190 ? 25.117 -30.053 -1.411 1.00 54.16 190 GLU A CA 1
ATOM 1565 C C . GLU A 1 190 ? 25.758 -29.248 -0.256 1.00 54.16 190 GLU A C 1
ATOM 1567 O O . GLU A 1 190 ? 26.834 -28.671 -0.417 1.00 54.16 190 GLU A O 1
ATOM 1572 N N . ILE A 1 191 ? 25.158 -29.188 0.941 1.00 53.28 191 ILE A N 1
ATOM 1573 C CA . ILE A 1 191 ? 25.859 -28.627 2.117 1.00 53.28 191 ILE A CA 1
ATOM 1574 C C . ILE A 1 191 ? 26.845 -29.680 2.664 1.00 53.28 191 ILE A C 1
ATOM 1576 O O . ILE A 1 191 ? 26.398 -30.740 3.112 1.00 53.28 191 ILE A O 1
ATOM 1580 N N . PRO A 1 192 ? 28.171 -29.420 2.710 1.00 57.56 192 PRO A N 1
ATOM 1581 C CA . PRO A 1 192 ? 29.137 -30.369 3.259 1.00 57.56 192 PRO A CA 1
ATOM 1582 C C . PRO A 1 192 ? 28.795 -30.732 4.712 1.00 57.56 192 PRO A C 1
ATOM 1584 O O . PRO A 1 192 ? 28.583 -29.847 5.548 1.00 57.56 192 PRO A O 1
ATOM 1587 N N . LEU A 1 193 ? 28.769 -32.035 5.026 1.00 58.84 193 LEU A N 1
ATOM 1588 C CA . LEU A 1 193 ? 28.360 -32.589 6.331 1.00 58.84 193 LEU A CA 1
ATOM 1589 C C . LEU A 1 193 ? 29.021 -31.910 7.549 1.00 58.84 193 LEU A C 1
ATOM 1591 O O . LEU A 1 193 ? 28.436 -31.871 8.634 1.00 58.84 193 LEU A O 1
ATOM 1595 N N . GLU A 1 194 ? 30.225 -31.361 7.384 1.00 56.94 194 GLU A N 1
ATOM 1596 C CA . GLU A 1 194 ? 30.989 -30.697 8.445 1.00 56.94 194 GLU A CA 1
ATOM 1597 C C . GLU A 1 194 ? 30.301 -29.429 8.983 1.00 56.94 194 GLU A C 1
ATOM 1599 O O . GLU A 1 194 ? 30.273 -29.209 10.196 1.00 56.94 194 GLU A O 1
ATOM 1604 N N . GLN A 1 195 ? 29.666 -28.630 8.117 1.00 52.16 195 GLN A N 1
ATOM 1605 C CA . GLN A 1 195 ? 28.972 -27.400 8.528 1.00 52.16 195 GLN A CA 1
ATOM 1606 C C . GLN A 1 195 ? 27.621 -27.701 9.196 1.00 52.16 195 GLN A C 1
ATOM 1608 O O . GLN A 1 195 ? 27.227 -27.023 10.148 1.00 52.16 195 GLN A O 1
ATOM 1613 N N . GLN A 1 196 ? 26.942 -28.775 8.777 1.00 54.66 196 GLN A N 1
ATOM 1614 C CA . GLN A 1 196 ? 25.703 -29.236 9.415 1.00 54.66 196 GLN A CA 1
ATOM 1615 C C . GLN A 1 196 ? 25.942 -29.739 10.847 1.00 54.66 196 GLN A C 1
ATOM 1617 O O . GLN A 1 196 ? 25.115 -29.503 11.732 1.00 54.66 196 GLN A O 1
ATOM 1622 N N . HIS A 1 197 ? 27.076 -30.402 11.099 1.00 56.75 197 HIS A N 1
ATOM 1623 C CA . HIS A 1 197 ? 27.438 -30.872 12.437 1.00 56.75 197 HIS A CA 1
ATOM 1624 C C . HIS A 1 197 ? 27.717 -29.718 13.409 1.00 56.75 197 HIS A C 1
ATOM 1626 O O . HIS A 1 197 ? 27.230 -29.755 14.539 1.00 56.75 197 HIS A O 1
ATOM 1632 N N . GLN A 1 198 ? 28.426 -28.670 12.977 1.00 52.91 198 GLN A N 1
ATOM 1633 C CA . GLN A 1 198 ? 28.693 -27.499 13.825 1.00 52.91 198 GLN A CA 1
ATOM 1634 C C . GLN A 1 198 ? 27.416 -26.715 14.168 1.00 52.91 198 GLN A C 1
ATOM 1636 O O . GLN A 1 198 ? 27.223 -26.318 15.318 1.00 52.91 198 GLN A O 1
ATOM 1641 N N . LEU A 1 199 ? 26.498 -26.553 13.210 1.00 51.75 199 LEU A N 1
ATOM 1642 C CA . LEU A 1 199 ? 25.229 -25.846 13.425 1.00 51.75 199 LEU A CA 1
ATOM 1643 C C . LEU A 1 199 ? 24.245 -26.625 14.315 1.00 51.75 199 LEU A C 1
ATOM 1645 O O . LEU A 1 199 ? 23.506 -26.011 15.082 1.00 51.75 199 LEU A O 1
ATOM 1649 N N . ARG A 1 200 ? 24.261 -27.968 14.280 1.00 57.53 200 ARG A N 1
ATOM 1650 C CA . ARG A 1 200 ? 23.433 -28.808 15.172 1.00 57.53 200 ARG A CA 1
ATOM 1651 C C . ARG A 1 200 ? 23.910 -28.836 16.622 1.00 57.53 200 ARG A C 1
ATOM 1653 O O . ARG A 1 200 ? 23.089 -29.066 17.507 1.00 57.53 200 ARG A O 1
ATOM 1660 N N . GLN A 1 201 ? 25.202 -28.624 16.877 1.00 55.62 201 GLN A N 1
ATOM 1661 C CA . GLN A 1 201 ? 25.747 -28.662 18.240 1.00 55.62 201 GLN A CA 1
ATOM 1662 C C . GLN A 1 201 ? 25.635 -27.328 18.989 1.00 55.62 201 GLN A C 1
ATOM 1664 O O . GLN A 1 201 ? 25.627 -27.318 20.218 1.00 55.62 201 GLN A O 1
ATOM 1669 N N . LEU A 1 202 ? 25.472 -26.204 18.281 1.00 55.09 202 LEU A N 1
ATOM 1670 C CA . LEU A 1 202 ? 25.289 -24.883 18.896 1.00 55.09 202 LEU A CA 1
ATOM 1671 C C . LEU A 1 202 ? 24.068 -24.811 19.843 1.00 55.09 202 LEU A C 1
ATOM 1673 O O . LEU A 1 202 ? 24.238 -24.360 20.975 1.00 55.09 202 LEU A O 1
ATOM 1677 N N . PRO A 1 203 ? 22.865 -25.299 19.474 1.00 53.78 203 PRO A N 1
ATOM 1678 C CA . PRO A 1 203 ? 21.718 -25.323 20.383 1.00 53.78 203 PRO A CA 1
ATOM 1679 C C . PRO A 1 203 ? 21.928 -26.245 21.587 1.00 53.78 203 PRO A C 1
ATOM 1681 O O . PRO A 1 203 ? 21.527 -25.900 22.694 1.00 53.78 203 PRO A O 1
ATOM 1684 N N . GLN A 1 204 ? 22.574 -27.400 21.390 1.00 55.41 204 GLN A N 1
ATOM 1685 C CA . GLN A 1 204 ? 22.817 -28.375 22.458 1.00 55.41 204 GLN A CA 1
ATOM 1686 C C . GLN A 1 204 ? 23.777 -27.827 23.515 1.00 55.41 204 GLN A C 1
ATOM 1688 O O . GLN A 1 204 ? 23.507 -27.994 24.696 1.00 55.41 204 GLN A O 1
ATOM 1693 N N . ASN A 1 205 ? 24.816 -27.095 23.109 1.00 56.53 205 ASN A N 1
ATOM 1694 C CA . ASN A 1 205 ? 25.775 -26.483 24.033 1.00 56.53 205 ASN A CA 1
ATOM 1695 C C . ASN A 1 205 ? 25.195 -25.291 24.813 1.00 56.53 205 ASN A C 1
ATOM 1697 O O . ASN A 1 205 ? 25.631 -25.018 25.928 1.00 56.53 205 ASN A O 1
ATOM 1701 N N . ILE A 1 206 ? 24.220 -24.577 24.241 1.00 58.47 206 ILE A N 1
ATOM 1702 C CA . ILE A 1 206 ? 23.533 -23.458 24.909 1.00 58.47 206 ILE A CA 1
ATOM 1703 C C . ILE A 1 206 ? 22.449 -23.975 25.871 1.00 58.47 206 ILE A C 1
ATOM 1705 O O . ILE A 1 206 ? 22.215 -23.364 26.912 1.00 58.47 206 ILE A O 1
ATOM 1709 N N . LEU A 1 207 ? 21.797 -25.101 25.547 1.00 52.31 207 LEU A N 1
ATOM 1710 C CA . LEU A 1 207 ? 20.764 -25.723 26.386 1.00 52.31 207 LEU A CA 1
ATOM 1711 C C . LEU A 1 207 ? 21.302 -26.745 27.400 1.00 52.31 207 LEU A C 1
ATOM 1713 O O . LEU A 1 207 ? 20.603 -27.038 28.369 1.00 52.31 207 LEU A O 1
ATOM 1717 N N . SER A 1 208 ? 22.504 -27.301 27.217 1.00 51.97 208 SER A N 1
ATOM 1718 C CA . SER A 1 208 ? 23.135 -28.159 28.220 1.00 51.97 208 SER A CA 1
ATOM 1719 C C . SER A 1 208 ? 23.718 -27.277 29.316 1.00 51.97 208 SER A C 1
ATOM 1721 O O . SER A 1 208 ? 24.880 -26.869 29.281 1.00 51.97 208 SER A O 1
ATOM 1723 N N . SER A 1 209 ? 22.889 -26.946 30.296 1.00 46.53 209 SER A N 1
ATOM 1724 C CA . SER A 1 209 ? 23.304 -26.326 31.545 1.00 46.53 209 SER A CA 1
ATOM 1725 C C . SER A 1 209 ? 24.269 -27.247 32.304 1.00 46.53 209 SER A C 1
ATOM 1727 O O . SER A 1 209 ? 23.880 -27.925 33.248 1.00 46.53 209 SER A O 1
ATOM 1729 N N . HIS A 1 210 ? 25.546 -27.246 31.932 1.00 48.19 210 HIS A N 1
ATOM 1730 C CA . HIS A 1 210 ? 26.635 -27.612 32.833 1.00 48.19 210 HIS A CA 1
ATOM 1731 C C . HIS A 1 210 ? 27.262 -26.333 33.387 1.00 48.19 210 HIS A C 1
ATOM 1733 O O . HIS A 1 210 ? 28.459 -26.093 33.291 1.00 48.19 210 HIS A O 1
ATOM 1739 N N . THR A 1 211 ? 26.424 -25.497 34.001 1.00 55.06 211 THR A N 1
ATOM 1740 C CA . THR A 1 211 ? 26.860 -24.636 35.106 1.00 55.06 211 THR A CA 1
ATOM 1741 C C . THR A 1 211 ? 26.647 -25.412 36.405 1.00 55.06 211 THR A C 1
ATOM 1743 O O . THR A 1 211 ? 25.981 -24.952 37.327 1.00 55.06 211 THR A O 1
ATOM 1746 N N . GLU A 1 212 ? 27.159 -26.642 36.468 1.00 39.47 212 GLU A N 1
ATOM 1747 C CA . GLU A 1 212 ? 27.250 -27.341 37.740 1.00 39.47 212 GLU A CA 1
ATOM 1748 C C . GLU A 1 212 ? 28.473 -26.805 38.475 1.00 39.47 212 GLU A C 1
ATOM 1750 O O . GLU A 1 212 ? 29.613 -26.903 38.018 1.00 39.47 212 GLU A O 1
ATOM 1755 N N . LEU A 1 213 ? 28.198 -26.187 39.622 1.00 41.03 213 LEU A N 1
ATOM 1756 C CA . LEU A 1 213 ? 29.147 -25.965 40.698 1.00 41.03 213 LEU A CA 1
ATOM 1757 C C . LEU A 1 213 ? 29.910 -27.269 40.966 1.00 41.03 213 LEU A C 1
ATOM 1759 O O . LEU A 1 213 ? 29.438 -28.136 41.696 1.00 41.03 213 LEU A O 1
ATOM 1763 N N . SER A 1 214 ? 31.109 -27.392 40.399 1.00 41.50 214 SER A N 1
ATOM 1764 C CA . SER A 1 214 ? 32.086 -28.404 40.789 1.00 41.50 214 SER A CA 1
ATOM 1765 C C . SER A 1 214 ? 32.528 -28.127 42.230 1.00 41.50 214 SER A C 1
ATOM 1767 O O . SER A 1 214 ? 33.548 -27.485 42.479 1.00 41.50 214 SER A O 1
ATOM 1769 N N . GLN A 1 215 ? 31.755 -28.618 43.196 1.00 42.16 215 GLN A N 1
ATOM 1770 C CA . GLN A 1 215 ? 32.254 -28.919 44.530 1.00 42.16 215 GLN A CA 1
ATOM 1771 C C . GLN A 1 215 ? 33.003 -30.250 44.454 1.00 42.16 215 GLN A C 1
ATOM 1773 O O . GLN A 1 215 ? 32.443 -31.322 44.672 1.00 42.16 215 GLN A O 1
ATOM 1778 N N . LYS A 1 216 ? 34.297 -30.172 44.147 1.00 38.25 216 LYS A N 1
ATOM 1779 C CA . LYS A 1 216 ? 35.260 -31.168 44.604 1.00 38.25 216 LYS A CA 1
ATOM 1780 C C . LYS A 1 216 ? 36.497 -30.450 45.120 1.00 38.25 216 LYS A C 1
ATOM 1782 O O . LYS A 1 216 ? 36.867 -29.382 44.642 1.00 38.25 216 LYS A O 1
ATOM 1787 N N . GLU A 1 217 ? 36.993 -31.005 46.208 1.00 34.78 217 GLU A N 1
ATOM 1788 C CA . GLU A 1 217 ? 37.803 -30.385 47.240 1.00 34.78 217 GLU A CA 1
ATOM 1789 C C . GLU A 1 217 ? 39.156 -29.845 46.762 1.00 34.78 217 GLU A C 1
ATOM 1791 O O . GLU A 1 217 ? 39.685 -30.213 45.717 1.00 34.78 217 GLU A O 1
ATOM 1796 N N . ARG A 1 218 ? 39.687 -28.940 47.595 1.00 35.84 218 ARG A N 1
ATOM 1797 C CA . ARG A 1 218 ? 41.013 -28.318 47.540 1.00 35.84 218 ARG A CA 1
ATOM 1798 C C . ARG A 1 218 ? 42.095 -29.280 47.038 1.00 35.84 218 ARG A C 1
ATOM 1800 O O . ARG A 1 218 ? 42.322 -30.294 47.678 1.00 35.84 218 ARG A O 1
ATOM 1807 N N . GLU A 1 219 ? 42.891 -28.826 46.072 1.00 33.16 219 GLU A N 1
ATOM 1808 C CA . GLU A 1 219 ? 44.326 -28.635 46.299 1.00 33.16 219 GLU A CA 1
ATOM 1809 C C . GLU A 1 219 ? 44.929 -27.590 45.338 1.00 33.16 219 GLU A C 1
ATOM 1811 O O . GLU A 1 219 ? 44.519 -27.416 44.196 1.00 33.16 219 GLU A O 1
ATOM 1816 N N . LEU A 1 220 ? 45.830 -26.807 45.926 1.00 33.59 220 LEU A N 1
ATOM 1817 C CA . LEU A 1 220 ? 46.487 -25.561 45.528 1.00 33.59 220 LEU A CA 1
ATOM 1818 C C . LEU A 1 220 ? 46.832 -25.350 44.035 1.00 33.59 220 LEU A C 1
ATOM 1820 O O . LEU A 1 220 ? 47.608 -26.111 43.477 1.00 33.59 220 LEU A O 1
ATOM 1824 N N . SER A 1 221 ? 46.546 -24.145 43.510 1.00 36.19 221 SER A N 1
ATOM 1825 C CA . SER A 1 221 ? 47.585 -23.095 43.389 1.00 36.19 221 SER A CA 1
ATOM 1826 C C . SER A 1 221 ? 47.050 -21.744 42.874 1.00 36.19 221 SER A C 1
ATOM 1828 O O . SER A 1 221 ? 46.695 -21.601 41.711 1.00 36.19 221 SER A O 1
ATOM 1830 N N . LYS A 1 222 ? 47.060 -20.748 43.772 1.00 38.16 222 LYS A N 1
ATOM 1831 C CA . LYS A 1 222 ? 47.369 -19.315 43.564 1.00 38.16 222 LYS A CA 1
ATOM 1832 C C . LYS A 1 222 ? 46.927 -18.666 42.233 1.00 38.16 222 LYS A C 1
ATOM 1834 O O . LYS A 1 222 ? 47.689 -18.660 41.277 1.00 38.16 222 LYS A O 1
ATOM 1839 N N . ASN A 1 223 ? 45.840 -17.896 42.238 1.00 35.78 223 ASN A N 1
ATOM 1840 C CA . ASN A 1 223 ? 45.944 -16.450 42.475 1.00 35.78 223 ASN A CA 1
ATOM 1841 C C . ASN A 1 223 ? 44.569 -15.775 42.567 1.00 35.78 223 ASN A C 1
ATOM 1843 O O . ASN A 1 223 ? 43.578 -16.209 41.993 1.00 35.78 223 ASN A O 1
ATOM 1847 N N . ILE A 1 224 ? 44.564 -14.726 43.374 1.00 33.56 224 ILE A N 1
ATOM 1848 C CA . ILE A 1 224 ? 43.440 -13.983 43.937 1.00 33.56 224 ILE A CA 1
ATOM 1849 C C . ILE A 1 224 ? 42.643 -13.205 42.875 1.00 33.56 224 ILE A C 1
ATOM 1851 O O . ILE A 1 224 ? 43.212 -12.579 41.984 1.00 33.56 224 ILE A O 1
ATOM 1855 N N . GLN A 1 225 ? 41.314 -13.219 43.031 1.00 32.03 225 GLN A N 1
ATOM 1856 C CA . GLN A 1 225 ? 40.366 -12.307 42.387 1.00 32.03 225 GLN A CA 1
ATOM 1857 C C . GLN A 1 225 ? 40.719 -10.839 42.668 1.00 32.03 225 GLN A C 1
ATOM 1859 O O . GLN A 1 225 ? 40.910 -10.467 43.822 1.00 32.03 225 GLN A O 1
ATOM 1864 N N . SER A 1 226 ? 40.568 -9.967 41.673 1.00 38.25 226 SER A N 1
ATOM 1865 C CA . SER A 1 226 ? 39.784 -8.753 41.914 1.00 38.25 226 SER A CA 1
ATOM 1866 C C . SER A 1 226 ? 39.150 -8.265 40.619 1.00 38.25 226 SER A C 1
ATOM 1868 O O . SER A 1 226 ? 39.834 -7.951 39.648 1.00 38.25 226 SER A O 1
ATOM 1870 N N . SER A 1 227 ? 37.826 -8.204 40.637 1.00 38.69 227 SER A N 1
ATOM 1871 C CA . SER A 1 227 ? 36.995 -7.423 39.736 1.00 38.69 227 SER A CA 1
ATOM 1872 C C . SER A 1 227 ? 37.385 -5.945 39.808 1.00 38.69 227 SER A C 1
ATOM 1874 O O . SER A 1 227 ? 37.200 -5.317 40.851 1.00 38.69 227 SER A O 1
ATOM 1876 N N . GLN A 1 228 ? 37.857 -5.377 38.701 1.00 35.03 228 GLN A N 1
ATOM 1877 C CA . GLN A 1 228 ? 37.847 -3.932 38.494 1.00 35.03 228 GLN A CA 1
ATOM 1878 C C . GLN A 1 228 ? 37.152 -3.619 37.171 1.00 35.03 228 GLN A C 1
ATOM 1880 O O . GLN A 1 228 ? 37.629 -3.913 36.079 1.00 35.03 228 GLN A O 1
ATOM 1885 N N . MET A 1 229 ? 35.954 -3.065 37.327 1.00 41.47 229 MET A N 1
ATOM 1886 C CA . MET A 1 229 ? 35.167 -2.405 36.303 1.00 41.47 229 MET A CA 1
ATOM 1887 C C . MET A 1 229 ? 35.831 -1.050 36.025 1.00 41.47 229 MET A C 1
ATOM 1889 O O . MET A 1 229 ? 35.654 -0.104 36.788 1.00 41.47 229 MET A O 1
ATOM 1893 N N . GLU A 1 230 ? 36.634 -0.966 34.968 1.00 32.66 230 GLU A N 1
ATOM 1894 C CA . GLU A 1 230 ? 37.295 0.273 34.545 1.00 32.66 230 GLU A CA 1
ATOM 1895 C C . GLU A 1 230 ? 36.352 1.076 33.632 1.00 32.66 230 GLU A C 1
ATOM 1897 O O . GLU A 1 230 ? 36.278 0.886 32.418 1.00 32.66 230 GLU A O 1
ATOM 1902 N N . LEU A 1 231 ? 35.592 1.983 34.251 1.00 31.72 231 LEU A N 1
ATOM 1903 C CA . LEU A 1 231 ? 34.936 3.108 33.586 1.00 31.72 231 LEU A CA 1
ATOM 1904 C C . LEU A 1 231 ? 36.012 4.117 33.172 1.00 31.72 231 LEU A C 1
ATOM 1906 O O . LEU A 1 231 ? 36.579 4.812 34.015 1.00 31.72 231 LEU A O 1
ATOM 1910 N N . SER A 1 232 ? 36.257 4.248 31.870 1.00 38.28 232 SER A N 1
ATOM 1911 C CA . SER A 1 232 ? 37.156 5.268 31.338 1.00 38.28 232 SER A CA 1
ATOM 1912 C C . SER A 1 232 ? 36.638 6.675 31.671 1.00 38.28 232 SER A C 1
ATOM 1914 O O . SER A 1 232 ? 35.688 7.165 31.057 1.00 38.28 232 SER A O 1
ATOM 1916 N N . LYS A 1 233 ? 37.290 7.361 32.613 1.00 36.78 233 LYS A N 1
ATOM 1917 C CA . LYS A 1 233 ? 37.237 8.821 32.747 1.00 36.78 233 LYS A CA 1
ATOM 1918 C C . LYS A 1 233 ? 38.611 9.391 32.429 1.00 36.78 233 LYS A C 1
ATOM 1920 O O . LYS A 1 233 ? 39.543 9.243 33.212 1.00 36.78 233 LYS A O 1
ATOM 1925 N N . LYS A 1 234 ? 38.717 10.116 31.313 1.00 35.12 234 LYS A N 1
ATOM 1926 C CA . LYS A 1 234 ? 39.816 11.059 31.092 1.00 35.12 234 LYS A CA 1
ATOM 1927 C C . LYS A 1 234 ? 39.325 12.472 31.432 1.00 35.12 234 LYS A C 1
ATOM 1929 O O . LYS A 1 234 ? 38.520 13.048 30.710 1.00 35.12 234 LYS A O 1
ATOM 1934 N N . SER A 1 235 ? 39.766 12.936 32.606 1.00 32.44 235 SER A N 1
ATOM 1935 C CA . SER A 1 235 ? 40.225 14.294 32.974 1.00 32.44 235 SER A CA 1
ATOM 1936 C C . SER A 1 235 ? 40.382 15.301 31.816 1.00 32.44 235 SER A C 1
ATOM 1938 O O . SER A 1 235 ? 40.836 14.907 30.751 1.00 32.44 235 SER A O 1
ATOM 1940 N N . GLN A 1 236 ? 40.201 16.621 31.962 1.00 31.50 236 GLN A N 1
ATOM 1941 C CA . GLN A 1 236 ? 40.174 17.483 33.154 1.00 31.50 236 GLN A CA 1
ATOM 1942 C C . GLN A 1 236 ? 39.822 18.933 32.746 1.00 31.50 236 GLN A C 1
ATOM 1944 O O . GLN A 1 236 ? 40.290 19.376 31.704 1.00 31.50 236 GLN A O 1
ATOM 1949 N N . ARG A 1 237 ? 39.184 19.654 33.693 1.00 30.31 237 ARG A N 1
ATOM 1950 C CA . ARG A 1 237 ? 39.406 21.074 34.091 1.00 30.31 237 ARG A CA 1
ATOM 1951 C C . ARG A 1 237 ? 39.004 22.180 33.100 1.00 30.31 237 ARG A C 1
ATOM 1953 O O . ARG A 1 237 ? 39.242 22.063 31.915 1.00 30.31 237 ARG A O 1
ATOM 1960 N N . SER A 1 238 ? 38.482 23.342 33.493 1.00 33.06 238 SER A N 1
ATOM 1961 C CA . SER A 1 238 ? 38.066 24.006 34.753 1.00 33.06 238 SER A CA 1
ATOM 1962 C C . SER A 1 238 ? 37.731 25.459 34.321 1.00 33.06 238 SER A C 1
ATOM 1964 O O . SER A 1 238 ? 38.346 25.913 33.364 1.00 33.06 238 SER A O 1
ATOM 1966 N N . HIS A 1 239 ? 36.815 26.259 34.869 1.00 30.81 239 HIS A N 1
ATOM 1967 C CA . HIS A 1 239 ? 36.740 26.815 36.225 1.00 30.81 239 HIS A CA 1
ATOM 1968 C C . HIS A 1 239 ? 35.577 27.854 36.227 1.00 30.81 239 HIS A C 1
ATOM 1970 O O . HIS A 1 239 ? 35.468 28.567 35.237 1.00 30.81 239 HIS A O 1
ATOM 1976 N N . THR A 1 240 ? 34.780 27.901 37.318 1.00 30.06 240 THR A N 1
ATOM 1977 C CA . THR A 1 240 ? 34.133 29.074 38.001 1.00 30.06 240 THR A CA 1
ATOM 1978 C C . THR A 1 240 ? 33.285 30.084 37.178 1.00 30.06 240 THR A C 1
ATOM 1980 O O . THR A 1 240 ? 33.659 30.462 36.085 1.00 30.06 240 THR A O 1
ATOM 1983 N N . GLU A 1 241 ? 32.120 30.605 37.596 1.00 28.52 241 GLU A N 1
ATOM 1984 C CA . GLU A 1 241 ? 31.671 31.072 38.919 1.00 28.52 241 GLU A CA 1
ATOM 1985 C C . GLU A 1 241 ? 30.143 31.396 38.922 1.00 28.52 241 GLU A C 1
ATOM 1987 O O . GLU A 1 241 ? 29.590 31.784 37.898 1.00 28.52 241 GLU A O 1
ATOM 1992 N N . LEU A 1 242 ? 29.501 31.186 40.084 1.00 28.12 242 LEU A N 1
ATOM 1993 C CA . LEU A 1 242 ? 28.347 31.857 40.741 1.00 28.12 242 LEU A CA 1
ATOM 1994 C C . LEU A 1 242 ? 27.363 32.753 39.938 1.00 28.12 242 LEU A C 1
ATOM 1996 O O . LEU A 1 242 ? 27.771 33.751 39.359 1.00 28.12 242 LEU A O 1
ATOM 2000 N N . SER A 1 243 ? 26.044 32.500 40.044 1.00 28.14 243 SER A N 1
ATOM 2001 C CA . SER A 1 243 ? 25.121 33.204 40.976 1.00 28.14 243 SER A CA 1
ATOM 2002 C C . SER A 1 243 ? 23.623 32.959 40.682 1.00 28.14 243 SER A C 1
ATOM 2004 O O . SER A 1 243 ? 23.167 33.055 39.550 1.00 28.14 243 SER A O 1
ATOM 2006 N N . ASP A 1 244 ? 22.894 32.679 41.767 1.00 28.36 244 ASP A N 1
ATOM 2007 C CA . ASP A 1 244 ? 21.545 33.136 42.141 1.00 28.36 244 ASP A CA 1
ATOM 2008 C C . ASP A 1 244 ? 20.274 32.810 41.323 1.00 28.36 244 ASP A C 1
ATOM 2010 O O . ASP A 1 244 ? 19.981 33.368 40.275 1.00 28.36 244 ASP A O 1
ATOM 2014 N N . SER A 1 245 ? 19.441 31.993 41.987 1.00 27.84 245 SER A N 1
ATOM 2015 C CA . SER A 1 245 ? 18.004 32.178 42.269 1.00 27.84 245 SER A CA 1
ATOM 2016 C C . SER A 1 245 ? 17.024 32.457 41.115 1.00 27.84 245 SER A C 1
ATOM 2018 O O . SER A 1 245 ? 17.095 33.477 40.447 1.00 27.84 245 SER A O 1
ATOM 2020 N N . VAL A 1 246 ? 15.974 31.641 40.989 1.00 30.02 246 VAL A N 1
ATOM 2021 C CA . VAL A 1 246 ? 14.644 31.910 41.575 1.00 30.02 246 VAL A CA 1
ATOM 2022 C C . VAL A 1 246 ? 13.721 30.719 41.285 1.00 30.02 246 VAL A C 1
ATOM 2024 O O . VAL A 1 246 ? 13.720 30.099 40.227 1.00 30.02 246 VAL A O 1
ATOM 2027 N N . GLN A 1 247 ? 12.951 30.413 42.313 1.00 27.66 247 GLN A N 1
ATOM 2028 C CA . GLN A 1 247 ? 12.026 29.320 42.526 1.00 27.66 247 GLN A CA 1
ATOM 2029 C C . GLN A 1 247 ? 10.612 29.781 42.154 1.00 27.66 247 GLN A C 1
ATOM 2031 O O . GLN A 1 247 ? 10.190 30.828 42.632 1.00 27.66 247 GLN A O 1
ATOM 2036 N N . TYR A 1 248 ? 9.854 28.992 41.386 1.00 28.41 248 TYR A N 1
ATOM 2037 C CA . TYR A 1 248 ? 8.392 29.094 41.404 1.00 28.41 248 TYR A CA 1
ATOM 2038 C C . TYR A 1 248 ? 7.740 27.720 41.522 1.00 28.41 248 TYR A C 1
ATOM 2040 O O . TYR A 1 248 ? 7.813 26.860 40.648 1.00 28.41 248 TYR A O 1
ATOM 2048 N N . LYS A 1 249 ? 7.119 27.569 42.689 1.00 28.67 249 LYS A N 1
ATOM 2049 C CA . LYS A 1 249 ? 6.205 26.531 43.145 1.00 28.67 249 LYS A CA 1
ATOM 2050 C C . LYS A 1 249 ? 4.797 26.969 42.726 1.00 28.67 249 LYS A C 1
ATOM 2052 O O . LYS A 1 249 ? 4.430 28.099 43.030 1.00 28.67 249 LYS A O 1
ATOM 2057 N N . TYR A 1 250 ? 4.001 26.093 42.118 1.00 29.25 250 TYR A N 1
ATOM 2058 C CA . TYR A 1 250 ? 2.542 26.214 42.171 1.00 29.25 250 TYR A CA 1
ATOM 2059 C C . TYR A 1 250 ? 1.935 24.855 42.506 1.00 29.25 250 TYR A C 1
ATOM 2061 O O . TYR A 1 250 ? 2.228 23.837 41.885 1.00 29.25 250 TYR A O 1
ATOM 2069 N N . GLU A 1 251 ? 1.145 24.881 43.571 1.00 30.17 251 GLU A N 1
ATOM 2070 C CA . GLU A 1 251 ? 0.554 23.777 44.312 1.00 30.17 251 GLU A CA 1
ATOM 2071 C C . GLU A 1 251 ? -0.981 23.908 44.210 1.00 30.17 251 GLU A C 1
ATOM 2073 O O . GLU A 1 251 ? -1.492 25.024 44.265 1.00 30.17 251 GLU A O 1
ATOM 2078 N N . TYR A 1 252 ? -1.663 22.758 44.128 1.00 29.98 252 TYR A N 1
ATOM 2079 C CA . TYR A 1 252 ? -3.089 22.466 44.393 1.00 29.98 252 TYR A CA 1
ATOM 2080 C C . TYR A 1 252 ? -4.206 23.051 43.497 1.00 29.98 252 TYR A C 1
ATOM 2082 O O . TYR A 1 252 ? -4.355 24.256 43.346 1.00 29.98 252 TYR A O 1
ATOM 2090 N N . LEU A 1 253 ? -5.147 22.195 43.064 1.00 29.69 253 LEU A N 1
ATOM 2091 C CA . LEU A 1 253 ? -6.316 21.810 43.881 1.00 29.69 253 LEU A CA 1
ATOM 2092 C C . LEU A 1 253 ? -7.166 20.710 43.214 1.00 29.69 253 LEU A C 1
ATOM 2094 O O . LEU A 1 253 ? -7.492 20.774 42.033 1.00 29.69 253 LEU A O 1
ATOM 2098 N N . TYR A 1 254 ? -7.541 19.728 44.036 1.00 30.75 254 TYR A N 1
ATOM 2099 C CA . TYR A 1 254 ? -8.616 18.758 43.826 1.00 30.75 254 TYR A CA 1
ATOM 2100 C C . TYR A 1 254 ? -9.988 19.451 43.787 1.00 30.75 254 TYR A C 1
ATOM 2102 O O . TYR A 1 254 ? -10.271 20.277 44.659 1.00 30.75 254 TYR A O 1
ATOM 2110 N N . LYS A 1 255 ? -10.858 19.018 42.871 1.00 35.72 255 LYS A N 1
ATOM 2111 C CA . LYS A 1 255 ? -12.294 18.792 43.094 1.00 35.72 255 LYS A CA 1
ATOM 2112 C C . LYS A 1 255 ? -12.821 17.797 42.069 1.00 35.72 255 LYS A C 1
ATOM 2114 O O . LYS A 1 255 ? -12.408 17.913 40.897 1.00 35.72 255 LYS A O 1
#

pLDDT: mean 71.48, std 23.24, range [27.66, 98.44]

InterPro domains:
  IPR047749 Pathogenicity island replication protein STY4528-like [NF040582] (12-240)

Foldseek 3Di:
DDDDDDDDPPDDDDDDPDDDDDDAQPCLVPVPLADPLLSQLLVVQVVVLVVDPVSDGDDLQRSQQSSDPDPPDSGGHDSVVSVVSVLSCLLQQQKAFQDFDADPVRHGPDTDMDGDSHRAQPQVNCVRPVCSVVSLVCQCVDPPPSSNVSSVVSVVCCVPDPVNVSNDHPVVVVVVVVVVVVVVVVCVVPDPPVVVVVVVCVVVVVPPPPPDDPPDDDDDDDDDDDDDDDDDDDDDDDDDDDDDDDDDDDDDDDD

Radius of gyration: 30.75 Å; chains: 1; bounding box: 76×97×68 Å

Secondary structure (DSSP, 8-state):
-PPPPP----PPPP---S--PPP--HHHHT-TTS-HHHHHHHHHHHHHHHHSTT-PPPPHHHHHHHT---SSS-----HHHHHHHHHHHHHTTSEEEEEEEE-TTS-EEEEEEEEPSSPPPHHHHHHH-TTHHHHHHHHHT-S-HHHHHHHHHHHHHHHH-TT-GGGS-HHHHHHHHHHHHHHHHHHHTTS-HHHHHHHHHHHHHHHS-----------------------------------------------

Sequence (255 aa):
MNMINPTQLKENGLLFFGNQHETVPTRLLFDPYLTSRAKLAWQLIKYKAREFKTGLFPSYDILGQLLSDKTYAEGKLSRKLVSQTLLLLQLTRWLTLCETVRNEQGQVMGNVYLLHDEPMPIVDTIQLNNDYLKLLENAANHRDITVRNVANHIIDNLHADPTQWHYVSHIDWIQARFNAYQQRIQQEDEIPLEQQHQLRQLPQNILSSHTELSQKERELSKNIQSSQMELSKKSQRSHTELSDSVQYKYEYLYK